Protein AF-A0A3P7IUW1-F1 (afdb_monomer_lite)

Foldseek 3Di:
DDDDDDPDDPPPDPPLVCVLVVVLCVLCVVVVVVVVVLVVVVVVVLVVDPDVPVSVVVVVVSVVVVVVVVVVSVVVSVCCVPPVSDDPQWDWDQDPVRDTDTDNVNLVVLCCLQPPDDLAAEEEEQQVCQVVSCVRNVYHYQHHVVCPDLVSLLLSLCLVQDPVVVVVVSCVVVPHDYYDFADCVVPPDCPGVVVVNVVSLVSNCVNPVPRRDDRVVPVVVVVVVVPD

Structure (mmCIF, N/CA/C/O backbone):
data_AF-A0A3P7IUW1-F1
#
_entry.id   AF-A0A3P7IUW1-F1
#
loop_
_atom_site.group_PDB
_atom_site.id
_atom_site.type_symbol
_atom_site.label_atom_id
_atom_site.label_alt_id
_atom_site.label_comp_id
_atom_site.label_asym_id
_atom_site.label_entity_id
_atom_site.label_seq_id
_atom_site.pdbx_PDB_ins_code
_atom_site.Cartn_x
_atom_site.Cartn_y
_atom_site.Cartn_z
_atom_site.occupancy
_atom_site.B_iso_or_equiv
_atom_site.auth_seq_id
_atom_site.auth_comp_id
_atom_site.auth_asym_id
_atom_site.auth_atom_id
_atom_site.pdbx_PDB_model_num
ATOM 1 N N . MET A 1 1 ? 3.643 -29.825 16.114 1.00 30.86 1 MET A N 1
ATOM 2 C CA . MET A 1 1 ? 3.152 -30.725 15.053 1.00 30.86 1 MET A CA 1
ATOM 3 C C . MET A 1 1 ? 2.567 -29.820 13.982 1.00 30.86 1 MET A C 1
ATOM 5 O O . MET A 1 1 ? 1.387 -29.525 14.019 1.00 30.86 1 MET A O 1
ATOM 9 N N . TYR A 1 2 ? 3.436 -29.224 13.164 1.00 34.34 2 TYR A N 1
ATOM 10 C CA . TYR A 1 2 ? 3.029 -28.316 12.090 1.00 34.34 2 TYR A CA 1
ATOM 11 C C . TYR A 1 2 ? 3.057 -29.135 10.809 1.00 34.34 2 TYR A C 1
ATOM 13 O O . TYR A 1 2 ? 4.134 -29.446 10.294 1.00 34.34 2 TYR A O 1
ATOM 21 N N . ASP A 1 3 ? 1.879 -29.580 10.382 1.00 29.73 3 ASP A N 1
ATOM 22 C CA . ASP A 1 3 ? 1.736 -30.325 9.142 1.00 29.73 3 ASP A CA 1
ATOM 23 C C . ASP A 1 3 ? 2.071 -29.411 7.968 1.00 29.73 3 ASP A C 1
ATOM 25 O O . ASP A 1 3 ? 1.479 -28.352 7.760 1.00 29.73 3 ASP A O 1
ATOM 29 N N . LYS A 1 4 ? 3.086 -29.835 7.215 1.00 38.78 4 LYS A N 1
ATOM 30 C CA . LYS A 1 4 ? 3.517 -29.208 5.973 1.00 38.78 4 LYS A CA 1
ATOM 31 C C . LYS A 1 4 ? 2.377 -29.312 4.966 1.00 38.78 4 LYS A C 1
ATOM 33 O O . LYS A 1 4 ? 2.140 -30.383 4.406 1.00 38.78 4 LYS A O 1
ATOM 38 N N . VAL A 1 5 ? 1.716 -28.190 4.703 1.00 40.59 5 VAL A N 1
ATOM 39 C CA . VAL A 1 5 ? 0.820 -28.038 3.555 1.00 40.59 5 VAL A CA 1
ATOM 40 C C . VAL A 1 5 ? 1.606 -28.401 2.282 1.00 40.59 5 VAL A C 1
ATOM 42 O O . VAL A 1 5 ? 2.738 -27.936 2.096 1.00 40.59 5 VAL A O 1
ATOM 45 N N . PRO A 1 6 ? 1.079 -29.281 1.413 1.00 34.81 6 PRO A N 1
ATOM 46 C CA . PRO A 1 6 ? 1.804 -29.740 0.239 1.00 34.81 6 PRO A CA 1
ATOM 47 C C . PRO A 1 6 ? 1.991 -28.581 -0.744 1.00 34.81 6 PRO A C 1
ATOM 49 O O . PRO A 1 6 ? 1.017 -27.989 -1.206 1.00 34.81 6 PRO A O 1
ATOM 52 N N . LYS A 1 7 ? 3.251 -28.295 -1.106 1.00 40.34 7 LYS A N 1
ATOM 53 C CA . LYS A 1 7 ? 3.630 -27.367 -2.184 1.00 40.34 7 LYS A CA 1
ATOM 54 C C . LYS A 1 7 ? 3.062 -27.864 -3.517 1.00 40.34 7 LYS A C 1
ATOM 56 O O . LYS A 1 7 ? 3.722 -28.596 -4.256 1.00 40.34 7 LYS A O 1
ATOM 61 N N . LYS A 1 8 ? 1.812 -27.510 -3.814 1.00 34.22 8 LYS A N 1
ATOM 62 C CA . LYS A 1 8 ? 1.148 -27.832 -5.074 1.00 34.22 8 LYS A CA 1
ATOM 63 C C . LYS A 1 8 ? 1.313 -26.670 -6.046 1.00 34.22 8 LYS A C 1
ATOM 65 O O . LYS A 1 8 ? 0.787 -25.590 -5.826 1.00 34.22 8 LYS A O 1
ATOM 70 N N . GLY A 1 9 ? 1.988 -26.967 -7.154 1.00 31.98 9 GLY A N 1
ATOM 71 C CA . GLY A 1 9 ? 1.860 -26.232 -8.407 1.00 31.98 9 GLY A CA 1
ATOM 72 C C . GLY A 1 9 ? 2.776 -25.024 -8.531 1.00 31.98 9 GLY A C 1
ATOM 73 O O . GLY A 1 9 ? 2.503 -23.963 -7.988 1.00 31.98 9 GLY A O 1
ATOM 74 N N . LYS A 1 10 ? 3.827 -25.187 -9.339 1.00 35.81 10 LYS A N 1
ATOM 75 C CA . LYS A 1 10 ? 4.560 -24.103 -9.997 1.00 35.81 10 LYS A CA 1
ATOM 76 C C . LYS A 1 10 ? 3.570 -23.094 -10.598 1.00 35.81 10 LYS A C 1
ATOM 78 O O . LYS A 1 10 ? 3.086 -23.291 -11.706 1.00 35.81 10 LYS A O 1
ATOM 83 N N . VAL A 1 11 ? 3.311 -22.009 -9.884 1.00 38.47 11 VAL A N 1
ATOM 84 C CA . VAL A 1 11 ? 2.844 -20.738 -10.452 1.00 38.47 11 VAL A CA 1
ATOM 85 C C . VAL A 1 11 ? 3.967 -19.728 -10.216 1.00 38.47 11 VAL A C 1
ATOM 87 O O . VAL A 1 11 ? 3.774 -18.649 -9.676 1.00 38.47 11 VAL A O 1
ATOM 90 N N . GLU A 1 12 ? 5.196 -20.133 -10.530 1.00 36.88 12 GLU A N 1
ATOM 91 C CA . GLU A 1 12 ? 6.386 -19.306 -10.365 1.00 36.88 12 GLU A CA 1
ATOM 92 C C . GLU A 1 12 ? 6.890 -18.870 -11.743 1.00 36.88 12 GLU A C 1
ATOM 94 O O . GLU A 1 12 ? 6.975 -19.670 -12.673 1.00 36.88 12 GLU A O 1
ATOM 99 N N . LEU A 1 13 ? 7.232 -17.584 -11.854 1.00 40.50 13 LEU A N 1
ATOM 100 C CA . LEU A 1 13 ? 7.984 -16.963 -12.953 1.00 40.50 13 LEU A CA 1
ATOM 101 C C . LEU A 1 13 ? 7.284 -16.722 -14.305 1.00 40.50 13 LEU A C 1
ATOM 103 O O . LEU A 1 13 ? 7.937 -16.252 -15.232 1.00 40.50 13 LEU A O 1
ATOM 107 N N . GLY A 1 14 ? 5.973 -16.926 -14.443 1.00 31.34 14 GLY A N 1
ATOM 108 C CA . GLY A 1 14 ? 5.278 -16.596 -15.698 1.00 31.34 14 GLY A CA 1
ATOM 109 C C . GLY A 1 14 ? 5.232 -15.091 -15.996 1.00 31.34 14 GLY A C 1
ATOM 110 O O . GLY A 1 14 ? 5.612 -14.651 -17.069 1.00 31.34 14 GLY A O 1
ATOM 111 N N . VAL A 1 15 ? 4.809 -14.264 -15.038 1.00 39.56 15 VAL A N 1
ATOM 112 C CA . VAL A 1 15 ? 4.414 -12.874 -15.344 1.00 39.56 15 VAL A CA 1
ATOM 113 C C . VAL A 1 15 ? 5.610 -11.921 -15.479 1.00 39.56 15 VAL A C 1
ATOM 115 O O . VAL A 1 15 ? 5.633 -11.091 -16.384 1.00 39.56 15 VAL A O 1
ATOM 118 N N . SER A 1 16 ? 6.643 -12.062 -14.640 1.00 40.72 16 SER A N 1
ATOM 119 C CA . SER A 1 16 ? 7.803 -11.153 -14.673 1.00 40.72 16 SER A CA 1
ATOM 120 C C . SER A 1 16 ? 8.753 -11.446 -15.840 1.00 40.72 16 SER A C 1
ATOM 122 O O . SER A 1 16 ? 9.307 -10.519 -16.425 1.00 40.72 16 SER A O 1
ATOM 124 N N . VAL A 1 17 ? 8.913 -12.721 -16.221 1.00 42.84 17 VAL A N 1
ATOM 125 C CA . VAL A 1 17 ? 9.709 -13.106 -17.400 1.00 42.84 17 VAL A CA 1
ATOM 126 C C . VAL A 1 17 ? 8.965 -12.738 -18.684 1.00 42.84 17 VAL A C 1
ATOM 128 O O . VAL A 1 17 ? 9.588 -12.251 -19.624 1.00 42.84 17 VAL A O 1
ATOM 131 N N . VAL A 1 18 ? 7.634 -12.878 -18.711 1.00 44.28 18 VAL A N 1
ATOM 132 C CA . VAL A 1 18 ? 6.809 -12.457 -19.855 1.00 44.28 18 VAL A CA 1
ATOM 133 C C . VAL A 1 18 ? 6.813 -10.934 -20.013 1.00 44.28 18 VAL A C 1
ATOM 135 O O . VAL A 1 18 ? 6.978 -10.464 -21.130 1.00 44.28 18 VAL A O 1
ATOM 138 N N . GLY A 1 19 ? 6.737 -10.147 -18.934 1.00 44.31 19 GLY A N 1
ATOM 139 C CA . GLY A 1 19 ? 6.793 -8.679 -19.016 1.00 44.31 19 GLY A CA 1
ATOM 140 C C . GLY A 1 19 ? 8.118 -8.143 -19.574 1.00 44.31 19 GLY A C 1
ATOM 141 O O . GLY A 1 19 ? 8.118 -7.296 -20.466 1.00 44.31 19 GLY A O 1
ATOM 142 N N . VAL A 1 20 ? 9.252 -8.685 -19.114 1.00 46.91 20 VAL A N 1
ATOM 143 C CA . VAL A 1 20 ? 10.581 -8.322 -19.642 1.00 46.91 20 VAL A CA 1
ATOM 144 C C . VAL A 1 20 ? 10.764 -8.833 -21.065 1.00 46.91 20 VAL A C 1
ATOM 146 O O . VAL A 1 20 ? 11.242 -8.093 -21.916 1.00 46.91 20 VAL A O 1
ATOM 149 N N . SER A 1 21 ? 10.337 -10.062 -21.363 1.00 49.94 21 SER A N 1
ATOM 150 C CA . SER A 1 21 ? 10.442 -10.635 -22.707 1.00 49.94 21 SER A CA 1
ATOM 151 C C . SER A 1 21 ? 9.600 -9.865 -23.726 1.00 49.94 21 SER A C 1
ATOM 153 O O . SER A 1 21 ? 10.101 -9.554 -24.800 1.00 49.94 21 SER A O 1
ATOM 155 N N . VAL A 1 22 ? 8.371 -9.470 -23.382 1.00 52.56 22 VAL A N 1
ATOM 156 C CA . VAL A 1 22 ? 7.502 -8.676 -24.262 1.00 52.56 22 VAL A CA 1
ATOM 157 C C . VAL A 1 22 ? 8.083 -7.281 -24.480 1.00 52.56 22 VAL A C 1
ATOM 159 O O . VAL A 1 22 ? 8.139 -6.836 -25.620 1.00 52.56 22 VAL A O 1
ATOM 162 N N . CYS A 1 23 ? 8.590 -6.615 -23.438 1.00 51.38 23 CYS A N 1
ATOM 163 C CA . CYS A 1 23 ? 9.187 -5.284 -23.573 1.00 51.38 23 CYS A CA 1
ATOM 164 C C . CYS A 1 23 ? 10.490 -5.320 -24.393 1.00 51.38 23 CYS A C 1
ATOM 166 O O . CYS A 1 23 ? 10.685 -4.499 -25.283 1.00 51.38 23 CYS A O 1
ATOM 168 N N . VAL A 1 24 ? 11.343 -6.327 -24.177 1.00 54.88 24 VAL A N 1
ATOM 169 C CA . VAL A 1 24 ? 12.576 -6.535 -24.953 1.00 54.88 24 VAL A CA 1
ATOM 170 C C . VAL A 1 24 ? 12.263 -6.882 -26.410 1.00 54.88 24 VAL A C 1
ATOM 172 O O . VAL A 1 24 ? 12.874 -6.313 -27.306 1.00 54.88 24 VAL A O 1
ATOM 175 N N . VAL A 1 25 ? 11.273 -7.736 -26.685 1.00 57.28 25 VAL A N 1
ATOM 176 C CA . VAL A 1 25 ? 10.847 -8.059 -28.059 1.00 57.28 25 VAL A CA 1
ATOM 177 C C . VAL A 1 25 ? 10.220 -6.843 -28.748 1.00 57.28 25 VAL A C 1
ATOM 179 O O . VAL A 1 25 ? 10.490 -6.609 -29.925 1.00 57.28 25 VAL A O 1
ATOM 182 N N . PHE A 1 26 ? 9.437 -6.026 -28.039 1.00 57.94 26 PHE A N 1
ATOM 183 C CA . PHE A 1 26 ? 8.821 -4.819 -28.600 1.00 57.94 26 PHE A CA 1
ATOM 184 C C . PHE A 1 26 ? 9.855 -3.715 -28.863 1.00 57.94 26 PHE A C 1
ATOM 186 O O . PHE A 1 26 ? 9.828 -3.084 -29.917 1.00 57.94 26 PHE A O 1
ATOM 193 N N . VAL A 1 27 ? 10.813 -3.514 -27.955 1.00 57.62 27 VAL A N 1
ATOM 194 C CA . VAL A 1 27 ? 11.905 -2.545 -28.133 1.00 57.62 27 VAL A CA 1
ATOM 195 C C . VAL A 1 27 ? 12.858 -3.000 -29.236 1.00 57.62 27 VAL A C 1
ATOM 197 O O . VAL A 1 27 ? 13.189 -2.200 -30.104 1.00 57.62 27 VAL A O 1
ATOM 200 N N . LEU A 1 28 ? 13.249 -4.278 -29.276 1.00 58.22 28 LEU A N 1
ATOM 201 C CA . LEU A 1 28 ? 14.140 -4.800 -30.317 1.00 58.22 28 LEU A CA 1
ATOM 202 C C . LEU A 1 28 ? 13.476 -4.835 -31.699 1.00 58.22 28 LEU A C 1
ATOM 204 O O . LEU A 1 28 ? 14.145 -4.542 -32.685 1.00 58.22 28 LEU A O 1
ATOM 208 N N . SER A 1 29 ? 12.177 -5.136 -31.795 1.00 59.00 29 SER A N 1
ATOM 209 C CA . SER A 1 29 ? 11.460 -5.128 -33.082 1.00 59.00 29 SER A CA 1
ATOM 210 C C . SER A 1 29 ? 11.264 -3.714 -33.633 1.00 59.00 29 SER A C 1
ATOM 212 O O . SER A 1 29 ? 11.569 -3.481 -34.801 1.00 59.00 29 SER A O 1
ATOM 214 N N . ASN A 1 30 ? 10.845 -2.750 -32.804 1.00 58.22 30 ASN A N 1
ATOM 215 C CA . ASN A 1 30 ? 10.674 -1.357 -33.238 1.00 58.22 30 ASN A CA 1
ATOM 216 C C . ASN A 1 30 ? 12.013 -0.664 -33.509 1.00 58.22 30 ASN A C 1
ATOM 218 O O . ASN A 1 30 ? 12.129 0.116 -34.452 1.00 58.22 30 ASN A O 1
ATOM 222 N N . LEU A 1 31 ? 13.050 -0.982 -32.734 1.00 62.53 31 LEU A N 1
ATOM 223 C CA . LEU A 1 31 ? 14.388 -0.469 -32.983 1.00 62.53 31 LEU A CA 1
ATOM 224 C C . LEU A 1 31 ? 15.013 -1.087 -34.231 1.00 62.53 31 LEU A C 1
ATOM 226 O O . LEU A 1 31 ? 15.616 -0.361 -35.011 1.00 62.53 31 LEU A O 1
ATOM 230 N N . SER A 1 32 ? 14.858 -2.395 -34.452 1.00 61.84 32 SER A N 1
ATOM 231 C CA . SER A 1 32 ? 15.329 -3.021 -35.687 1.00 61.84 32 SER A CA 1
ATOM 232 C C . SER A 1 32 ? 14.649 -2.389 -36.895 1.00 61.84 32 SER A C 1
ATOM 234 O O . SER A 1 32 ? 15.323 -2.187 -37.895 1.00 61.84 32 SER A O 1
ATOM 236 N N . LEU A 1 33 ? 13.364 -2.024 -36.797 1.00 62.97 33 LEU A N 1
ATOM 237 C CA . LEU A 1 33 ? 12.638 -1.314 -37.850 1.00 62.97 33 LEU A CA 1
ATOM 238 C C . LEU A 1 33 ? 13.153 0.120 -38.047 1.00 62.97 33 LEU A C 1
ATOM 240 O O . LEU A 1 33 ? 13.393 0.514 -39.180 1.00 62.97 33 LEU A O 1
ATOM 244 N N . CYS A 1 34 ? 13.372 0.882 -36.969 1.00 62.56 34 CYS A N 1
ATOM 245 C CA . CYS A 1 34 ? 13.915 2.245 -37.032 1.00 62.56 34 CYS A CA 1
ATOM 246 C C . CYS A 1 34 ? 15.356 2.285 -37.549 1.00 62.56 34 CYS A C 1
ATOM 248 O O . CYS A 1 34 ? 15.697 3.167 -38.327 1.00 62.56 34 CYS A O 1
ATOM 250 N N . VAL A 1 35 ? 16.199 1.330 -37.149 1.00 64.75 35 VAL A N 1
ATOM 251 C CA . VAL A 1 35 ? 17.568 1.199 -37.658 1.00 64.75 35 VAL A CA 1
ATOM 252 C C . VAL A 1 35 ? 17.535 0.770 -39.123 1.00 64.75 35 VAL A C 1
ATOM 254 O O . VAL A 1 35 ? 18.273 1.347 -39.912 1.00 64.75 35 VAL A O 1
ATOM 257 N N . LEU A 1 36 ? 16.654 -0.159 -39.526 1.00 64.88 36 LEU A N 1
ATOM 258 C CA . LEU A 1 36 ? 16.487 -0.511 -40.943 1.00 64.88 36 LEU A CA 1
ATOM 259 C C . LEU A 1 36 ? 16.006 0.687 -41.766 1.00 64.88 36 LEU A C 1
ATOM 261 O O . LEU A 1 36 ? 16.548 0.933 -42.833 1.00 64.88 36 LEU A O 1
ATOM 265 N N . LEU A 1 37 ? 15.012 1.432 -41.274 1.00 66.88 37 LEU A N 1
ATOM 266 C CA . LEU A 1 37 ? 14.467 2.619 -41.935 1.00 66.88 37 LEU A CA 1
ATOM 267 C C . LEU A 1 37 ? 15.528 3.713 -42.052 1.00 66.88 37 LEU A C 1
ATOM 269 O O . LEU A 1 37 ? 15.725 4.242 -43.136 1.00 66.88 37 LEU A O 1
ATOM 273 N N . PHE A 1 38 ? 16.282 3.985 -40.986 1.00 66.38 38 PHE A N 1
ATOM 274 C CA . PHE A 1 38 ? 17.368 4.963 -41.014 1.00 66.38 38 PHE A CA 1
ATOM 275 C C . PHE A 1 38 ? 18.518 4.530 -41.938 1.00 66.38 38 PHE A C 1
ATOM 277 O O . PHE A 1 38 ? 19.072 5.357 -42.658 1.00 66.38 38 PHE A O 1
ATOM 284 N N . VAL A 1 39 ? 18.867 3.238 -41.971 1.00 66.19 39 VAL A N 1
ATOM 285 C CA . VAL A 1 39 ? 19.872 2.678 -42.898 1.00 66.19 39 VAL A CA 1
ATOM 286 C C . VAL A 1 39 ? 19.383 2.737 -44.349 1.00 66.19 39 VAL A C 1
ATOM 288 O O . VAL A 1 39 ? 20.149 3.108 -45.233 1.00 66.19 39 VAL A O 1
ATOM 291 N N . LEU A 1 40 ? 18.107 2.439 -44.606 1.00 63.75 40 LEU A N 1
ATOM 292 C CA . LEU A 1 40 ? 17.506 2.559 -45.936 1.00 63.75 40 LEU A CA 1
ATOM 293 C C . LEU A 1 40 ? 17.469 4.023 -46.394 1.00 63.75 40 LEU A C 1
ATOM 295 O O . LEU A 1 40 ? 17.855 4.320 -47.521 1.00 63.75 40 LEU A O 1
ATOM 299 N N . GLU A 1 41 ? 17.103 4.950 -45.514 1.00 66.56 41 GLU A N 1
ATOM 300 C CA . GLU A 1 41 ? 17.010 6.377 -45.826 1.00 66.56 41 GLU A CA 1
ATOM 301 C C . GLU A 1 41 ? 18.392 7.027 -46.002 1.00 66.56 41 GLU A C 1
ATOM 303 O O . GLU A 1 41 ? 18.584 7.846 -46.899 1.00 66.56 41 GLU A O 1
ATOM 308 N N . THR A 1 42 ? 19.403 6.588 -45.242 1.00 61.78 42 THR A N 1
ATOM 309 C CA . THR A 1 42 ? 20.806 6.990 -45.459 1.00 61.78 42 THR A CA 1
ATOM 310 C C . THR A 1 42 ? 21.409 6.373 -46.723 1.00 61.78 42 THR A C 1
ATOM 312 O O . THR A 1 42 ? 22.171 7.053 -47.410 1.00 61.78 42 THR A O 1
ATOM 315 N N . SER A 1 43 ? 21.038 5.139 -47.090 1.00 58.91 43 SER A N 1
ATOM 316 C CA . SER A 1 43 ? 21.448 4.528 -48.365 1.00 58.91 43 SER A CA 1
ATOM 317 C C . SER A 1 43 ? 20.830 5.232 -49.579 1.00 58.91 43 SER A C 1
ATOM 319 O O . SER A 1 43 ? 21.538 5.509 -50.543 1.00 58.91 43 SER A O 1
ATOM 321 N N . ALA A 1 44 ? 19.558 5.641 -49.495 1.00 56.84 44 ALA A N 1
ATOM 322 C CA . ALA A 1 44 ? 18.892 6.432 -50.529 1.00 56.84 44 ALA A CA 1
ATOM 323 C C . ALA A 1 44 ? 19.453 7.865 -50.621 1.00 56.84 44 ALA A C 1
ATOM 325 O O . ALA A 1 44 ? 19.613 8.405 -51.714 1.00 56.84 44 ALA A O 1
ATOM 326 N N . ALA A 1 45 ? 19.811 8.480 -49.487 1.00 55.75 45 ALA A N 1
ATOM 327 C CA . ALA A 1 45 ? 20.434 9.805 -49.456 1.00 55.75 45 ALA A CA 1
ATOM 328 C C . ALA A 1 45 ? 21.882 9.809 -49.989 1.00 55.75 45 ALA A C 1
ATOM 330 O O . ALA A 1 45 ? 22.350 10.839 -50.475 1.00 55.75 45 ALA A O 1
ATOM 331 N N . SER A 1 46 ? 22.585 8.671 -49.915 1.00 52.72 46 SER A N 1
ATOM 332 C CA . SER A 1 46 ? 23.943 8.499 -50.447 1.00 52.72 46 SER A CA 1
ATOM 333 C C . SER A 1 46 ? 23.993 8.513 -51.977 1.00 52.72 46 SER A C 1
ATOM 335 O O . SER A 1 46 ? 24.995 8.956 -52.530 1.00 52.72 46 SER A O 1
ATOM 337 N N . GLU A 1 47 ? 22.951 8.037 -52.665 1.00 53.44 47 GLU A N 1
ATOM 338 C CA . GLU A 1 47 ? 22.908 8.029 -54.138 1.00 53.44 47 GLU A CA 1
ATOM 339 C C . GLU A 1 47 ? 22.574 9.409 -54.735 1.00 53.44 47 GLU A C 1
ATOM 341 O O . GLU A 1 47 ? 22.812 9.644 -55.916 1.00 53.44 47 GLU A O 1
ATOM 346 N N . ALA A 1 48 ? 22.065 10.347 -53.927 1.00 53.78 48 ALA A N 1
ATOM 347 C CA . ALA A 1 48 ? 21.561 11.640 -54.398 1.00 53.78 48 ALA A CA 1
ATOM 348 C C . ALA A 1 48 ? 22.567 12.813 -54.319 1.00 53.78 48 ALA A C 1
ATOM 350 O O . ALA A 1 48 ? 22.225 13.919 -54.738 1.00 53.78 48 ALA A O 1
ATOM 351 N N . ALA A 1 49 ? 23.778 12.626 -53.775 1.00 51.25 49 ALA A N 1
ATOM 352 C CA . ALA A 1 49 ? 24.715 13.725 -53.506 1.00 51.25 49 ALA A CA 1
ATOM 353 C C . ALA A 1 49 ? 26.118 13.495 -54.104 1.00 51.25 49 ALA A C 1
ATOM 355 O O . ALA A 1 49 ? 27.016 12.978 -53.439 1.00 51.25 49 ALA A O 1
ATOM 356 N N . GLU A 1 50 ? 26.328 13.956 -55.341 1.00 52.94 50 GLU A N 1
ATOM 357 C CA . GLU A 1 50 ? 27.667 14.205 -55.886 1.00 52.94 50 GLU A CA 1
ATOM 358 C C . GLU A 1 50 ? 28.238 15.499 -55.279 1.00 52.94 50 GLU A C 1
ATOM 360 O O . GLU A 1 50 ? 27.880 16.582 -55.718 1.00 52.94 50 GLU A O 1
ATOM 365 N N . ASP A 1 51 ? 29.085 15.397 -54.244 1.00 52.00 51 ASP A N 1
ATOM 366 C CA . ASP A 1 51 ? 30.075 16.428 -53.873 1.00 52.00 51 ASP A CA 1
ATOM 367 C C . ASP A 1 51 ? 31.105 15.854 -52.874 1.00 52.00 51 ASP A C 1
ATOM 369 O O . ASP A 1 51 ? 30.851 15.672 -51.677 1.00 52.00 51 ASP A O 1
ATOM 373 N N . GLY A 1 52 ? 32.308 15.558 -53.378 1.00 55.03 52 GLY A N 1
ATOM 374 C CA . GLY A 1 52 ? 33.334 14.694 -52.767 1.00 55.03 52 GLY A CA 1
ATOM 375 C C . GLY A 1 52 ? 34.004 15.152 -51.459 1.00 55.03 52 GLY A C 1
ATOM 376 O O . GLY A 1 52 ? 34.960 14.514 -51.025 1.00 55.03 52 GLY A O 1
ATOM 377 N N . VAL A 1 53 ? 33.531 16.216 -50.800 1.00 55.31 53 VAL A N 1
ATOM 378 C CA . VAL A 1 53 ? 34.064 16.678 -49.494 1.00 55.31 53 VAL A CA 1
ATOM 379 C C . VAL A 1 53 ? 32.985 16.722 -48.395 1.00 55.31 53 VAL A C 1
ATOM 381 O O . VAL A 1 53 ? 33.306 16.588 -47.215 1.00 55.31 53 VAL A O 1
ATOM 384 N N . GLY A 1 54 ? 31.696 16.814 -48.752 1.00 57.09 54 GLY A N 1
ATOM 385 C CA . GLY A 1 54 ? 30.570 16.829 -47.801 1.00 57.09 54 GLY A CA 1
ATOM 386 C C . GLY A 1 54 ? 30.002 15.447 -47.449 1.00 57.09 54 GLY A C 1
ATOM 387 O O . GLY A 1 54 ? 29.334 15.292 -46.426 1.00 57.09 54 GLY A O 1
ATOM 388 N N . VAL A 1 55 ? 30.282 14.430 -48.267 1.00 60.53 55 VAL A N 1
ATOM 389 C CA . VAL A 1 55 ? 29.802 13.052 -48.058 1.00 60.53 55 VAL A CA 1
ATOM 390 C C . VAL A 1 55 ? 30.468 12.404 -46.836 1.00 60.53 55 VAL A C 1
ATOM 392 O O . VAL A 1 55 ? 29.798 11.747 -46.041 1.00 60.53 55 VAL A O 1
ATOM 395 N N . ASN A 1 56 ? 31.756 12.679 -46.597 1.00 68.19 56 ASN A N 1
ATOM 396 C CA . ASN A 1 56 ? 32.499 12.108 -45.467 1.00 68.19 56 ASN A CA 1
ATOM 397 C C . ASN A 1 56 ? 32.026 12.647 -44.108 1.00 68.19 56 ASN A C 1
ATOM 399 O O . ASN A 1 56 ? 31.918 11.885 -43.149 1.00 68.19 56 ASN A O 1
ATOM 403 N N . SER A 1 57 ? 31.706 13.942 -44.012 1.00 68.75 57 SER A N 1
ATOM 404 C CA . SER A 1 57 ? 31.227 14.556 -42.765 1.00 68.75 57 SER A CA 1
ATOM 405 C C . SER A 1 57 ? 29.777 14.177 -42.454 1.00 68.75 57 SER A C 1
ATOM 407 O O . SER A 1 57 ? 29.468 13.859 -41.307 1.00 68.75 57 SER A O 1
ATOM 409 N N . ARG A 1 58 ? 28.898 14.118 -43.466 1.00 70.94 58 ARG A N 1
ATOM 410 C CA . ARG A 1 58 ? 27.509 13.642 -43.314 1.00 70.94 58 ARG A CA 1
ATOM 411 C C . ARG A 1 58 ? 27.440 12.157 -42.948 1.00 70.94 58 ARG A C 1
ATOM 413 O O . ARG A 1 58 ? 26.671 11.782 -42.061 1.00 70.94 58 ARG A O 1
ATOM 420 N N . SER A 1 59 ? 28.282 11.327 -43.566 1.00 71.00 59 SER A N 1
ATOM 421 C CA . SER A 1 59 ? 28.408 9.908 -43.219 1.00 71.00 59 SER A CA 1
ATOM 422 C C . SER A 1 59 ? 28.935 9.724 -41.791 1.00 71.00 59 SER A C 1
ATOM 424 O O . SER A 1 59 ? 28.388 8.934 -41.028 1.00 71.00 59 SER A O 1
ATOM 426 N N . LEU A 1 60 ? 29.933 10.510 -41.369 1.00 78.50 60 LEU A N 1
ATOM 427 C CA . LEU A 1 60 ? 30.488 10.432 -40.015 1.00 78.50 60 LEU A CA 1
ATOM 428 C C . LEU A 1 60 ? 29.471 10.831 -38.936 1.00 78.50 60 LEU A C 1
ATOM 430 O O . LEU A 1 60 ? 29.347 10.130 -37.934 1.00 78.50 60 LEU A O 1
ATOM 434 N N . VAL A 1 61 ? 28.697 11.901 -39.151 1.00 79.56 61 VAL A N 1
ATOM 435 C CA . VAL A 1 61 ? 27.614 12.296 -38.229 1.00 79.56 61 VAL A CA 1
ATOM 436 C C . VAL A 1 61 ? 26.545 11.205 -38.141 1.00 79.56 61 VAL A C 1
ATOM 438 O O . VAL A 1 61 ? 26.092 10.883 -37.044 1.00 79.56 61 VAL A O 1
ATOM 441 N N . SER A 1 62 ? 26.194 10.585 -39.271 1.00 75.19 62 SER A N 1
ATOM 442 C CA . SER A 1 62 ? 25.213 9.493 -39.312 1.00 75.19 62 SER A CA 1
ATOM 443 C C . SER A 1 62 ? 25.707 8.253 -38.558 1.00 75.19 62 SER A C 1
ATOM 445 O O . SER A 1 62 ? 24.965 7.684 -37.763 1.00 75.19 62 SER A O 1
ATOM 447 N N . VAL A 1 63 ? 26.977 7.869 -38.721 1.00 79.00 63 VAL A N 1
ATOM 448 C CA . VAL A 1 63 ? 27.584 6.736 -37.998 1.00 79.00 63 VAL A CA 1
ATOM 449 C C . VAL A 1 63 ? 27.650 7.000 -36.494 1.00 79.00 63 VAL A C 1
ATOM 451 O O . VAL A 1 63 ? 27.299 6.128 -35.701 1.00 79.00 63 VAL A O 1
ATOM 454 N N . VAL A 1 64 ? 28.054 8.205 -36.082 1.00 80.38 64 VAL A N 1
ATOM 455 C CA . VAL A 1 64 ? 28.105 8.583 -34.663 1.00 80.38 64 VAL A CA 1
ATOM 456 C C . VAL A 1 64 ? 26.702 8.571 -34.049 1.00 80.38 64 VAL A C 1
ATOM 458 O O . VAL A 1 64 ? 26.524 8.030 -32.959 1.00 80.38 64 VAL A O 1
ATOM 461 N N . LEU A 1 65 ? 25.692 9.083 -34.760 1.00 76.69 65 LEU A N 1
ATOM 462 C CA . LEU A 1 65 ? 24.299 9.046 -34.312 1.00 76.69 65 LEU A CA 1
ATOM 463 C C . LEU A 1 65 ? 23.789 7.605 -34.146 1.00 76.69 65 LEU A C 1
ATOM 465 O O . LEU A 1 65 ? 23.189 7.284 -33.121 1.00 76.69 65 LEU A O 1
ATOM 469 N N . VAL A 1 66 ? 24.076 6.719 -35.105 1.00 76.25 66 VAL A N 1
ATOM 470 C CA . VAL A 1 66 ? 23.704 5.296 -35.026 1.00 76.25 66 VAL A CA 1
ATOM 471 C C . VAL A 1 66 ? 24.397 4.604 -33.849 1.00 76.25 66 VAL A C 1
ATOM 473 O O . VAL A 1 66 ? 23.751 3.856 -33.118 1.00 76.25 66 VAL A O 1
ATOM 476 N N . LEU A 1 67 ? 25.680 4.884 -33.598 1.00 77.19 67 LEU A N 1
ATOM 477 C CA . LEU A 1 67 ? 26.396 4.338 -32.439 1.00 77.19 67 LEU A CA 1
ATOM 478 C C . LEU A 1 67 ? 25.786 4.800 -31.109 1.00 77.19 67 LEU A C 1
ATOM 480 O O . LEU A 1 67 ? 25.612 3.979 -30.208 1.00 77.19 67 LEU A O 1
ATOM 484 N N . PHE A 1 68 ? 25.408 6.077 -30.989 1.00 74.81 68 PHE A N 1
ATOM 485 C CA . PHE A 1 68 ? 24.704 6.580 -29.806 1.00 74.81 68 PHE A CA 1
ATOM 486 C C . PHE A 1 68 ? 23.335 5.916 -29.618 1.00 74.81 68 PHE A C 1
ATOM 488 O O . PHE A 1 68 ? 22.986 5.564 -28.491 1.00 74.81 68 PHE A O 1
ATOM 495 N N . LEU A 1 69 ? 22.585 5.682 -30.700 1.00 71.12 69 LEU A N 1
ATOM 496 C CA . LEU A 1 69 ? 21.299 4.977 -30.649 1.00 71.12 69 LEU A CA 1
ATOM 497 C C . LEU A 1 69 ? 21.458 3.517 -30.195 1.00 71.12 69 LEU A C 1
ATOM 499 O O . LEU A 1 69 ? 20.682 3.046 -29.365 1.00 71.12 69 LEU A O 1
ATOM 503 N N . LEU A 1 70 ? 22.493 2.813 -30.663 1.00 71.06 70 LEU A N 1
ATOM 504 C CA . LEU A 1 70 ? 22.797 1.450 -30.212 1.00 71.06 70 LEU A CA 1
ATOM 505 C C . LEU A 1 70 ? 23.193 1.415 -28.728 1.00 71.06 70 LEU A C 1
ATOM 507 O O . LEU A 1 70 ? 22.704 0.571 -27.975 1.00 71.06 70 LEU A O 1
ATOM 511 N N . MET A 1 71 ? 24.023 2.362 -28.280 1.00 67.81 71 MET A N 1
ATOM 512 C CA . MET A 1 71 ? 24.393 2.508 -26.867 1.00 67.81 71 MET A CA 1
ATOM 513 C C . MET A 1 71 ? 23.171 2.792 -25.986 1.00 67.81 71 MET A C 1
ATOM 515 O O . MET A 1 71 ? 23.021 2.177 -24.929 1.00 67.81 71 MET A O 1
ATOM 519 N N . PHE A 1 72 ? 22.270 3.671 -26.433 1.00 75.50 72 PHE A N 1
ATOM 520 C CA . PHE A 1 72 ? 21.027 3.980 -25.728 1.00 75.50 72 PHE A CA 1
ATOM 521 C C . PHE A 1 72 ? 20.154 2.737 -25.537 1.00 75.50 72 PHE A C 1
ATOM 523 O O . PHE A 1 72 ? 19.607 2.528 -24.460 1.00 75.50 72 PHE A O 1
ATOM 530 N N . VAL A 1 73 ? 20.070 1.871 -26.542 1.00 72.06 73 VAL A N 1
ATOM 531 C CA . VAL A 1 73 ? 19.248 0.655 -26.486 1.00 72.06 73 VAL A CA 1
ATOM 532 C C . VAL A 1 73 ? 19.831 -0.374 -25.538 1.00 72.06 73 VAL A C 1
ATOM 534 O O . VAL A 1 73 ? 19.092 -0.962 -24.746 1.00 72.06 73 VAL A O 1
ATOM 537 N N . VAL A 1 74 ? 21.145 -0.595 -25.599 1.00 73.50 74 VAL A N 1
ATOM 538 C CA . VAL A 1 74 ? 21.827 -1.498 -24.665 1.00 73.50 74 VAL A CA 1
ATOM 539 C C . VAL A 1 74 ? 21.640 -0.991 -23.236 1.00 73.50 74 VAL A C 1
ATOM 541 O O . VAL A 1 74 ? 21.291 -1.770 -22.350 1.00 73.50 74 VAL A O 1
ATOM 544 N N . HIS A 1 75 ? 21.782 0.319 -23.024 1.00 71.19 75 HIS A N 1
ATOM 545 C CA . HIS A 1 75 ? 21.544 0.948 -21.730 1.00 71.19 75 HIS A CA 1
ATOM 546 C C . HIS A 1 75 ? 20.089 0.791 -21.266 1.00 71.19 75 HIS A C 1
ATOM 548 O O . HIS A 1 75 ? 19.859 0.318 -20.156 1.00 71.19 75 HIS A O 1
ATOM 554 N N . ALA A 1 76 ? 19.107 1.112 -22.112 1.00 70.75 76 ALA A N 1
ATOM 555 C CA . ALA A 1 76 ? 17.690 0.985 -21.787 1.00 70.75 76 ALA A CA 1
ATOM 556 C C . ALA A 1 76 ? 17.323 -0.466 -21.449 1.00 70.75 76 ALA A C 1
ATOM 558 O O . ALA A 1 76 ? 16.706 -0.718 -20.421 1.00 70.75 76 ALA A O 1
ATOM 559 N N . THR A 1 77 ? 17.789 -1.433 -22.244 1.00 74.44 77 THR A N 1
ATOM 560 C CA . THR A 1 77 ? 17.554 -2.866 -22.006 1.00 74.44 77 THR A CA 1
ATOM 561 C C . THR A 1 77 ? 18.171 -3.324 -20.684 1.00 74.44 77 THR A C 1
ATOM 563 O O . THR A 1 77 ? 17.525 -4.026 -19.904 1.00 74.44 77 THR A O 1
ATOM 566 N N . TYR A 1 78 ? 19.400 -2.891 -20.394 1.00 74.81 78 TYR A N 1
ATOM 567 C CA . TYR A 1 78 ? 20.079 -3.197 -19.138 1.00 74.81 78 TYR A CA 1
ATOM 568 C C . TYR A 1 78 ? 19.349 -2.600 -17.928 1.00 74.81 78 TYR A C 1
ATOM 570 O O . TYR A 1 78 ? 19.160 -3.284 -16.921 1.00 74.81 78 TYR A O 1
ATOM 578 N N . VAL A 1 79 ? 18.907 -1.343 -18.019 1.00 70.00 79 VAL A N 1
ATOM 579 C CA . VAL A 1 79 ? 18.170 -0.667 -16.944 1.00 70.00 79 VAL A CA 1
ATOM 580 C C . VAL A 1 79 ? 16.803 -1.321 -16.737 1.00 70.00 79 VAL A C 1
ATOM 582 O O . VAL A 1 79 ? 16.437 -1.617 -15.602 1.00 70.00 79 VAL A O 1
ATOM 585 N N . THR A 1 80 ? 16.069 -1.634 -17.807 1.00 73.31 80 THR A N 1
ATOM 586 C CA . THR A 1 80 ? 14.786 -2.348 -17.720 1.00 73.31 80 THR A CA 1
ATOM 587 C C . THR A 1 80 ? 14.932 -3.719 -17.070 1.00 73.31 80 THR A C 1
ATOM 589 O O . THR A 1 80 ? 14.138 -4.048 -16.190 1.00 73.31 80 THR A O 1
ATOM 592 N N . SER A 1 81 ? 15.963 -4.483 -17.436 1.00 69.69 81 SER A N 1
ATOM 593 C CA . SER A 1 81 ? 16.180 -5.838 -16.915 1.00 69.69 81 SER A CA 1
ATOM 594 C C . SER A 1 81 ? 16.729 -5.899 -15.486 1.00 69.69 81 SER A C 1
ATOM 596 O O . SER A 1 81 ? 16.641 -6.956 -14.865 1.00 69.69 81 SER A O 1
ATOM 598 N N . ASN A 1 82 ? 17.356 -4.838 -14.976 1.00 70.00 82 ASN A N 1
ATOM 59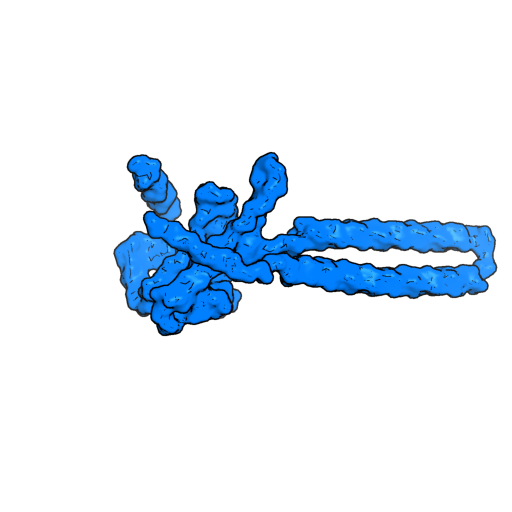9 C CA . ASN A 1 82 ? 17.953 -4.863 -13.635 1.00 70.00 82 ASN A CA 1
ATOM 600 C C . ASN A 1 82 ? 17.180 -4.015 -12.624 1.00 70.00 82 ASN A C 1
ATOM 602 O O . ASN A 1 82 ? 17.082 -4.404 -11.464 1.00 70.00 82 ASN A O 1
ATOM 606 N N . ALA A 1 83 ? 16.629 -2.874 -13.046 1.00 70.56 83 ALA A N 1
ATOM 607 C CA . ALA A 1 83 ? 15.972 -1.929 -12.145 1.00 70.56 83 ALA A CA 1
ATOM 608 C C . ALA A 1 83 ? 14.444 -2.063 -12.149 1.00 70.56 83 ALA A C 1
ATOM 610 O O . ALA A 1 83 ? 13.829 -2.023 -11.089 1.00 70.56 83 ALA A O 1
ATOM 611 N N . TYR A 1 84 ? 13.822 -2.232 -13.321 1.00 69.12 84 TYR A N 1
ATOM 612 C CA . TYR A 1 84 ? 12.357 -2.212 -13.430 1.00 69.12 84 TYR A CA 1
ATOM 613 C C . TYR A 1 84 ? 11.707 -3.593 -13.294 1.00 69.12 84 TYR A C 1
ATOM 615 O O . TYR A 1 84 ? 10.549 -3.695 -12.897 1.00 69.12 84 TYR A O 1
ATOM 623 N N . SER A 1 85 ? 12.432 -4.672 -13.588 1.00 67.88 85 SER A N 1
ATOM 624 C CA . SER A 1 85 ? 11.906 -6.037 -13.520 1.00 67.88 85 SER A CA 1
ATOM 625 C C . SER A 1 85 ? 12.073 -6.690 -12.148 1.00 67.88 85 SER A C 1
ATOM 627 O O . SER A 1 85 ? 12.665 -7.765 -12.031 1.00 67.88 85 SER A O 1
ATOM 629 N N . HIS A 1 86 ? 11.548 -6.042 -11.111 1.00 56.44 86 HIS A N 1
ATOM 630 C CA . HIS A 1 86 ? 11.475 -6.590 -9.758 1.00 56.44 86 HIS A CA 1
ATOM 631 C C . HIS A 1 86 ? 10.004 -6.708 -9.327 1.00 56.44 86 HIS A C 1
ATOM 633 O O . HIS A 1 86 ? 9.315 -5.689 -9.263 1.00 56.44 86 HIS A O 1
ATOM 639 N N . PRO A 1 87 ? 9.481 -7.921 -9.055 1.00 60.62 87 PRO A N 1
ATOM 640 C CA . PRO A 1 87 ? 8.110 -8.066 -8.579 1.00 60.62 87 PRO A CA 1
ATOM 641 C C . PRO A 1 87 ? 7.983 -7.506 -7.154 1.00 60.62 87 PRO A C 1
ATOM 643 O O . PRO A 1 87 ? 8.778 -7.840 -6.285 1.00 60.62 87 PRO A O 1
ATOM 646 N N . SER A 1 88 ? 6.962 -6.683 -6.902 1.00 60.97 88 SER A N 1
ATOM 647 C CA . SER A 1 88 ? 6.701 -6.087 -5.579 1.00 60.97 88 SER A CA 1
ATOM 648 C C . SER A 1 88 ? 5.856 -6.964 -4.647 1.00 60.97 88 SER A C 1
ATOM 650 O O . SER A 1 88 ? 5.798 -6.697 -3.454 1.00 60.97 88 SER A O 1
ATOM 652 N N . VAL A 1 89 ? 5.208 -8.007 -5.178 1.00 57.72 89 VAL A N 1
ATOM 653 C CA . VAL A 1 89 ? 4.362 -8.951 -4.413 1.00 57.72 89 VAL A CA 1
ATOM 654 C C . VAL A 1 89 ? 5.184 -10.061 -3.759 1.00 57.72 89 VAL A C 1
ATOM 656 O O . VAL A 1 89 ? 4.788 -10.615 -2.741 1.00 57.72 89 VAL A O 1
ATOM 659 N N . VAL A 1 90 ? 6.326 -10.397 -4.355 1.00 58.59 90 VAL A N 1
ATOM 660 C CA . VAL A 1 90 ? 7.197 -11.476 -3.898 1.00 58.59 90 VAL A CA 1
ATOM 661 C C . VAL A 1 90 ? 8.560 -10.873 -3.630 1.00 58.59 90 VAL A C 1
ATOM 663 O O . VAL A 1 90 ? 9.264 -10.486 -4.565 1.00 58.59 90 VAL A O 1
ATOM 666 N N . LEU A 1 91 ? 8.921 -10.783 -2.354 1.00 59.62 91 LEU A N 1
ATOM 667 C CA . LEU A 1 91 ? 10.210 -10.239 -1.962 1.00 59.62 91 LEU A CA 1
ATOM 668 C C . LEU A 1 91 ? 11.291 -11.277 -2.253 1.00 59.62 91 LEU A C 1
ATOM 670 O O . LEU A 1 91 ? 11.221 -12.427 -1.816 1.00 59.62 91 LEU A O 1
ATOM 674 N N . GLN A 1 92 ? 12.290 -10.865 -3.026 1.00 57.47 92 GLN A N 1
ATOM 675 C CA . GLN A 1 92 ? 13.468 -11.673 -3.300 1.00 57.47 92 GLN A CA 1
ATOM 676 C C . GLN A 1 92 ? 14.609 -11.125 -2.456 1.00 57.47 92 GLN A C 1
ATOM 678 O O . GLN A 1 92 ? 15.059 -10.002 -2.672 1.00 57.47 92 GLN A O 1
ATOM 683 N N . SER A 1 93 ? 15.075 -11.918 -1.495 1.00 56.00 93 SER A N 1
ATOM 684 C CA . SER A 1 93 ? 16.308 -11.629 -0.769 1.00 56.00 93 SER A CA 1
ATOM 685 C C . SER A 1 93 ? 17.390 -12.591 -1.243 1.00 56.00 93 SER A C 1
ATOM 687 O O . SER A 1 93 ? 17.187 -13.806 -1.290 1.00 56.00 93 SER A O 1
ATOM 689 N N . SER A 1 94 ? 18.538 -12.058 -1.652 1.00 57.31 94 SER A N 1
ATOM 690 C CA . SER A 1 94 ? 19.706 -12.873 -1.976 1.00 57.31 94 SER A CA 1
ATOM 691 C C . SER A 1 94 ? 20.482 -13.150 -0.699 1.00 57.31 94 SER A C 1
ATOM 693 O O . SER A 1 94 ? 20.960 -12.219 -0.048 1.00 57.31 94 SER A O 1
ATOM 695 N N . ASN A 1 95 ? 20.641 -14.422 -0.350 1.00 59.19 95 ASN A N 1
ATOM 696 C CA . ASN A 1 95 ? 21.497 -14.794 0.765 1.00 59.19 95 ASN A CA 1
ATOM 697 C C . ASN A 1 95 ? 22.976 -14.528 0.411 1.00 59.19 95 ASN A C 1
ATOM 699 O O . ASN A 1 95 ? 23.332 -14.456 -0.767 1.00 59.19 95 ASN A O 1
ATOM 703 N N . SER A 1 96 ? 23.869 -14.455 1.405 1.00 60.19 96 SER A N 1
ATOM 704 C CA . SER A 1 96 ? 25.312 -14.202 1.189 1.00 60.19 96 SER A CA 1
ATOM 705 C C . SER A 1 96 ? 26.006 -15.232 0.274 1.00 60.19 96 SER A C 1
ATOM 707 O O . SER A 1 96 ? 27.145 -15.014 -0.128 1.00 60.19 96 SER A O 1
ATOM 709 N N . HIS A 1 97 ? 25.352 -16.358 -0.028 1.00 63.19 97 HIS A N 1
ATOM 710 C CA . HIS A 1 97 ? 25.829 -17.424 -0.917 1.00 63.19 97 HIS A CA 1
ATOM 711 C C . HIS A 1 97 ? 25.228 -17.374 -2.338 1.00 63.19 97 HIS A C 1
ATOM 713 O O . HIS A 1 97 ? 25.509 -18.251 -3.146 1.00 63.19 97 HIS A O 1
ATOM 719 N N . GLY A 1 98 ? 24.417 -16.361 -2.668 1.00 63.59 98 GLY A N 1
ATOM 720 C CA . GLY A 1 98 ? 23.807 -16.206 -3.997 1.00 63.59 98 GLY A CA 1
ATOM 721 C C . GLY A 1 98 ? 22.492 -16.967 -4.202 1.00 63.59 98 GLY A C 1
ATOM 722 O O . GLY A 1 98 ? 21.862 -16.817 -5.250 1.00 63.59 98 GLY A O 1
ATOM 723 N N . ASP A 1 99 ? 22.035 -17.723 -3.202 1.00 61.16 99 ASP A N 1
ATOM 724 C CA . ASP A 1 99 ? 20.717 -18.356 -3.223 1.00 61.16 99 ASP A CA 1
ATOM 725 C C . ASP A 1 99 ? 19.606 -17.306 -3.103 1.00 61.16 99 ASP A C 1
ATOM 727 O O . ASP A 1 99 ? 19.626 -16.442 -2.220 1.00 61.16 99 ASP A O 1
ATOM 731 N N . ARG A 1 100 ? 18.617 -17.394 -3.999 1.00 59.28 100 ARG A N 1
ATOM 732 C CA . ARG A 1 100 ? 17.414 -16.556 -3.967 1.00 59.28 100 ARG A CA 1
ATOM 733 C C . ARG A 1 100 ? 16.434 -17.129 -2.953 1.00 59.28 100 ARG A C 1
ATOM 735 O O . ARG A 1 100 ? 15.841 -18.180 -3.193 1.00 59.28 100 ARG A O 1
ATOM 742 N N . ILE A 1 101 ? 16.242 -16.429 -1.842 1.00 61.97 101 ILE A N 1
ATOM 743 C CA . ILE A 1 101 ? 15.175 -16.722 -0.890 1.00 61.97 101 ILE A CA 1
ATOM 744 C C . ILE A 1 101 ? 13.947 -15.938 -1.347 1.00 61.97 101 ILE A C 1
ATOM 746 O O . ILE A 1 101 ? 13.932 -14.707 -1.338 1.00 61.97 101 ILE A O 1
ATOM 750 N N . ILE A 1 102 ? 12.943 -16.679 -1.803 1.00 64.44 102 ILE A N 1
ATOM 751 C CA . ILE A 1 102 ? 11.631 -16.157 -2.169 1.00 64.44 102 ILE A CA 1
ATOM 752 C C . ILE A 1 102 ? 10.788 -16.122 -0.893 1.00 64.44 102 ILE A C 1
ATOM 754 O O . ILE A 1 102 ? 10.479 -17.174 -0.336 1.00 64.44 102 ILE A O 1
ATOM 758 N N . MET A 1 103 ? 10.456 -14.921 -0.423 1.00 64.94 103 MET A N 1
ATOM 759 C CA . MET A 1 103 ? 9.578 -14.703 0.728 1.00 64.94 103 MET A CA 1
ATOM 760 C C . MET A 1 103 ? 8.159 -14.451 0.209 1.00 64.94 103 MET A C 1
ATOM 762 O O . MET A 1 103 ? 7.914 -13.446 -0.463 1.00 64.94 103 MET A O 1
ATOM 766 N N . ASP A 1 104 ? 7.251 -15.395 0.478 1.00 75.62 104 ASP A N 1
ATOM 767 C CA . ASP A 1 104 ? 5.862 -15.402 -0.020 1.00 75.62 104 ASP A CA 1
ATOM 768 C C . ASP A 1 104 ? 4.827 -15.114 1.087 1.00 75.62 104 ASP A C 1
ATOM 770 O O . ASP A 1 104 ? 3.645 -15.439 0.964 1.00 75.62 104 ASP A O 1
ATOM 774 N N . ASP A 1 105 ? 5.276 -14.480 2.173 1.00 80.69 105 ASP A N 1
ATOM 775 C CA . ASP A 1 105 ? 4.494 -14.254 3.395 1.00 80.69 105 ASP A CA 1
ATOM 776 C C . ASP A 1 105 ? 3.218 -13.438 3.128 1.00 80.69 105 ASP A C 1
ATOM 778 O O . ASP A 1 105 ? 2.176 -13.681 3.734 1.00 80.69 105 ASP A O 1
ATOM 782 N N . PHE A 1 106 ? 3.260 -12.510 2.163 1.00 82.44 106 PHE A N 1
ATOM 783 C CA . PHE A 1 106 ? 2.088 -11.736 1.740 1.00 82.44 106 PHE A CA 1
ATOM 784 C C . PHE A 1 106 ? 0.985 -12.633 1.179 1.00 82.44 106 PHE A C 1
ATOM 786 O O . PHE A 1 106 ? -0.180 -12.500 1.555 1.00 82.44 106 PHE A O 1
ATOM 793 N N . ARG A 1 107 ? 1.334 -13.563 0.282 1.00 83.75 107 ARG A N 1
ATOM 794 C CA . ARG A 1 107 ? 0.344 -14.449 -0.342 1.00 83.75 107 ARG A CA 1
ATOM 795 C C . ARG A 1 107 ? -0.195 -15.449 0.664 1.00 83.75 107 ARG A C 1
ATOM 797 O O . ARG A 1 107 ? -1.396 -15.703 0.648 1.00 83.75 107 ARG A O 1
ATOM 804 N N . GLU A 1 108 ? 0.654 -15.972 1.543 1.00 85.88 108 GLU A N 1
ATOM 805 C CA . GLU A 1 108 ? 0.226 -16.854 2.628 1.00 85.88 108 GLU A CA 1
ATOM 806 C C . GLU A 1 108 ? -0.751 -16.146 3.577 1.00 85.88 108 GLU A C 1
ATOM 808 O O . GLU A 1 108 ? -1.836 -16.669 3.834 1.00 85.88 108 GLU A O 1
ATOM 813 N N . ALA A 1 109 ? -0.431 -14.926 4.017 1.00 86.25 109 ALA A N 1
ATOM 814 C CA . ALA A 1 109 ? -1.301 -14.144 4.889 1.00 86.25 109 ALA A CA 1
ATOM 815 C C . ALA A 1 109 ? -2.650 -13.826 4.225 1.00 86.25 109 ALA A C 1
ATOM 817 O O . ALA A 1 109 ? -3.700 -14.038 4.832 1.00 86.25 109 ALA A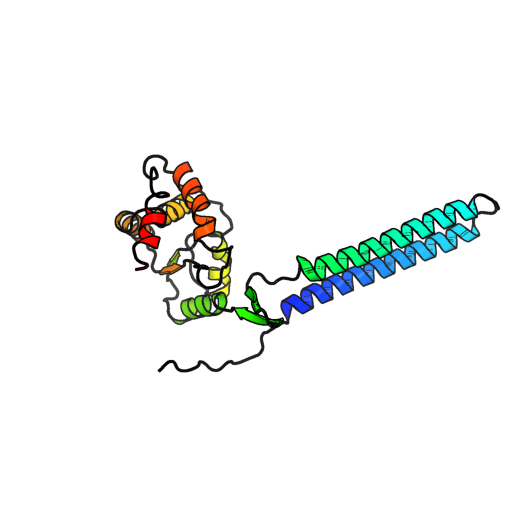 O 1
ATOM 818 N N . TYR A 1 110 ? -2.655 -13.375 2.965 1.00 88.94 110 TYR A N 1
ATOM 819 C CA . TYR A 1 110 ? -3.900 -13.096 2.240 1.00 88.94 110 TYR A CA 1
ATOM 820 C C . TYR A 1 110 ? -4.729 -14.357 1.981 1.00 88.94 110 TYR A C 1
ATOM 822 O O . TYR A 1 110 ? -5.958 -14.308 2.047 1.00 88.94 110 TYR A O 1
ATOM 830 N N . HIS A 1 111 ? -4.079 -15.492 1.720 1.00 89.88 111 HIS A N 1
ATOM 831 C CA . HIS A 1 111 ? -4.759 -16.774 1.564 1.00 89.88 111 HIS A CA 1
ATOM 832 C C . HIS A 1 111 ? -5.391 -17.239 2.877 1.00 89.88 111 HIS A C 1
ATOM 834 O O . HIS A 1 111 ? -6.548 -17.655 2.890 1.00 89.88 111 HIS A O 1
ATOM 840 N N . TRP A 1 112 ? -4.668 -17.110 3.993 1.00 91.19 112 TRP A N 1
ATOM 841 C CA . TRP A 1 112 ? -5.203 -17.416 5.315 1.00 91.19 112 TRP A CA 1
ATOM 842 C C . TRP A 1 112 ? -6.442 -16.572 5.616 1.00 91.19 112 TRP A C 1
ATOM 844 O O . TRP A 1 112 ? -7.472 -17.114 6.017 1.00 91.19 112 TRP A O 1
ATOM 854 N N . LEU A 1 113 ? -6.366 -15.268 5.337 1.00 89.12 113 LEU A N 1
ATOM 855 C CA . LEU A 1 113 ? -7.466 -14.329 5.534 1.00 89.12 113 LEU A CA 1
ATOM 856 C C . LEU A 1 113 ? -8.695 -14.725 4.706 1.00 89.12 113 LEU A C 1
ATOM 858 O O . LEU A 1 113 ? -9.816 -14.654 5.194 1.00 89.12 113 LEU A O 1
ATOM 862 N N . ARG A 1 114 ? -8.492 -15.216 3.484 1.00 89.44 114 ARG A N 1
ATOM 863 C CA . ARG A 1 114 ? -9.569 -15.664 2.596 1.00 89.44 114 ARG A CA 1
ATOM 864 C C . ARG A 1 114 ? -10.259 -16.953 3.042 1.00 89.44 114 ARG A C 1
ATOM 866 O O . ARG A 1 114 ? -11.452 -17.111 2.803 1.00 89.44 114 ARG A O 1
ATOM 873 N N . GLU A 1 115 ? -9.524 -17.899 3.616 1.00 92.25 115 GLU A N 1
ATOM 874 C CA . GLU A 1 115 ? -10.078 -19.213 3.973 1.00 92.25 115 GLU A CA 1
ATOM 875 C C . GLU A 1 115 ? -10.611 -19.284 5.406 1.00 92.25 115 GLU A C 1
ATOM 877 O O . GLU A 1 115 ? -11.494 -20.091 5.684 1.00 92.25 115 GLU A O 1
ATOM 882 N N . ASN A 1 116 ? -10.086 -18.457 6.316 1.00 91.75 116 ASN A N 1
ATOM 883 C CA . ASN A 1 116 ? -10.336 -18.592 7.756 1.00 91.75 116 ASN A CA 1
ATOM 884 C C . ASN A 1 116 ? -11.224 -17.489 8.348 1.00 91.75 116 ASN A C 1
ATOM 886 O O . ASN A 1 116 ? -11.558 -17.558 9.529 1.00 91.75 116 ASN A O 1
ATOM 890 N N . THR A 1 117 ? -11.607 -16.476 7.567 1.00 91.44 117 THR A N 1
ATOM 891 C CA . THR A 1 117 ? -12.482 -15.383 8.031 1.00 91.44 117 THR A CA 1
ATOM 892 C C . THR A 1 117 ? -13.844 -15.431 7.342 1.00 91.44 117 THR A C 1
ATOM 894 O O . THR A 1 117 ? -13.972 -16.030 6.273 1.00 91.44 117 THR A O 1
ATOM 897 N N . ALA A 1 118 ? -14.859 -14.797 7.933 1.00 91.12 118 ALA A N 1
ATOM 898 C CA . ALA A 1 118 ? -16.176 -14.658 7.312 1.00 91.12 118 ALA A CA 1
ATOM 899 C C . ALA A 1 118 ? -16.107 -13.828 6.016 1.00 91.12 118 ALA A C 1
ATOM 901 O O . ALA A 1 118 ? -15.217 -12.993 5.854 1.00 91.12 118 ALA A O 1
ATOM 902 N N . ASP A 1 119 ? -17.035 -14.054 5.085 1.00 90.00 119 ASP A N 1
ATOM 903 C CA . ASP A 1 119 ? -17.035 -13.368 3.783 1.00 90.00 119 ASP A CA 1
ATOM 904 C C . ASP A 1 119 ? -17.322 -11.861 3.893 1.00 90.00 119 ASP A C 1
ATOM 906 O O . ASP A 1 119 ? -16.863 -11.081 3.059 1.00 90.00 119 ASP A O 1
ATOM 910 N N . ASP A 1 120 ? -18.046 -11.446 4.932 1.00 90.19 120 ASP A N 1
ATOM 911 C CA . ASP A 1 120 ? -18.370 -10.057 5.262 1.00 90.19 120 ASP A CA 1
ATOM 912 C C . ASP A 1 120 ? -17.373 -9.406 6.233 1.00 90.19 120 ASP A C 1
ATOM 914 O O . ASP A 1 120 ? -17.523 -8.225 6.551 1.00 90.19 120 ASP A O 1
ATOM 918 N N . ALA A 1 121 ? -16.330 -10.135 6.650 1.00 90.38 121 ALA A N 1
ATOM 919 C CA . ALA A 1 121 ? -15.333 -9.622 7.577 1.00 90.38 121 ALA A CA 1
ATOM 920 C C . ALA A 1 121 ? -14.646 -8.369 7.017 1.00 90.38 121 ALA A C 1
ATOM 922 O O . ALA A 1 121 ? -14.169 -8.343 5.871 1.00 90.38 121 ALA A O 1
ATOM 923 N N . ARG A 1 122 ? -14.559 -7.333 7.852 1.00 89.19 122 ARG A N 1
ATOM 924 C CA . ARG A 1 122 ? -13.913 -6.069 7.503 1.00 89.19 122 ARG A CA 1
ATOM 925 C C . ARG A 1 122 ? -12.502 -6.010 8.056 1.00 89.19 122 ARG A C 1
ATOM 927 O O . ARG A 1 122 ? -12.274 -6.115 9.261 1.00 89.19 122 ARG A O 1
ATOM 934 N N . ILE A 1 123 ? -11.553 -5.800 7.151 1.00 90.50 123 ILE A N 1
ATOM 935 C CA . ILE A 1 123 ? -10.135 -5.714 7.479 1.00 90.50 123 ILE A CA 1
ATOM 936 C C . ILE A 1 123 ? -9.690 -4.261 7.435 1.00 90.50 123 ILE A C 1
ATOM 938 O O . ILE A 1 123 ? -9.848 -3.557 6.431 1.00 90.50 123 ILE A O 1
ATOM 942 N N . MET A 1 124 ? -9.074 -3.831 8.525 1.00 89.25 124 MET A N 1
ATOM 943 C CA . MET A 1 124 ? -8.391 -2.556 8.620 1.00 89.25 124 MET A CA 1
ATOM 944 C C . MET A 1 124 ? -6.906 -2.741 8.308 1.00 89.25 124 MET A C 1
ATOM 946 O O . MET A 1 124 ? -6.210 -3.533 8.942 1.00 89.25 124 MET A O 1
ATOM 950 N N . SER A 1 125 ? -6.417 -1.986 7.332 1.00 90.19 125 SER A N 1
ATOM 951 C CA . SER A 1 125 ? -5.009 -1.925 6.942 1.00 90.19 125 SER A CA 1
ATOM 952 C C . SER A 1 125 ? -4.651 -0.501 6.535 1.00 90.19 125 SER A C 1
ATOM 954 O O . SER A 1 125 ? -5.529 0.342 6.331 1.00 90.19 125 SER A O 1
ATOM 956 N N . TRP A 1 126 ? -3.359 -0.238 6.342 1.00 90.19 126 TRP A N 1
ATOM 957 C CA . TRP A 1 126 ? -2.938 0.980 5.658 1.00 90.19 126 TRP A CA 1
ATOM 958 C C . TRP A 1 126 ? -3.425 1.001 4.196 1.00 90.19 126 TRP A C 1
ATOM 960 O O . TRP A 1 126 ? -3.640 -0.055 3.587 1.00 90.19 126 TRP A O 1
ATOM 970 N N . TRP A 1 127 ? -3.609 2.201 3.639 1.00 88.06 127 TRP A N 1
ATOM 971 C CA . TRP A 1 127 ? -4.248 2.411 2.332 1.00 88.06 127 TRP A CA 1
ATOM 972 C C . TRP A 1 127 ? -3.465 1.808 1.156 1.00 88.06 127 TRP A C 1
ATOM 974 O O . TRP A 1 127 ? -4.082 1.332 0.202 1.00 88.06 127 TRP A O 1
ATOM 984 N N . ASP A 1 128 ? -2.131 1.733 1.251 1.00 85.50 128 ASP A N 1
ATOM 985 C CA . ASP A 1 128 ? -1.249 1.108 0.251 1.00 85.50 128 ASP A CA 1
ATOM 986 C C . ASP A 1 128 ? -1.690 -0.323 -0.118 1.00 85.50 128 ASP A C 1
ATOM 988 O O . ASP A 1 128 ? -1.557 -0.750 -1.268 1.00 85.50 128 ASP A O 1
ATOM 992 N N . TYR A 1 129 ? -2.216 -1.075 0.856 1.00 87.94 129 TYR A N 1
ATOM 993 C CA . TYR A 1 129 ? -2.511 -2.503 0.713 1.00 87.94 129 TYR A CA 1
ATOM 994 C C . TYR A 1 129 ? -3.972 -2.796 0.353 1.00 87.94 129 TYR A C 1
ATOM 996 O O . TYR A 1 129 ? -4.302 -3.950 0.077 1.00 87.94 129 TYR A O 1
ATOM 1004 N N . GLY A 1 130 ? -4.846 -1.782 0.307 1.00 86.50 130 GLY A N 1
ATOM 1005 C CA . GLY A 1 130 ? -6.291 -1.976 0.130 1.00 86.50 130 GLY A CA 1
ATOM 1006 C C . GLY A 1 130 ? -6.642 -2.787 -1.124 1.00 86.50 130 GLY A C 1
ATOM 1007 O O . GLY A 1 130 ? -7.360 -3.784 -1.051 1.00 86.50 130 GLY A O 1
ATOM 1008 N N . TYR A 1 131 ? -6.044 -2.451 -2.274 1.00 87.38 131 TYR A N 1
ATOM 1009 C CA . TYR A 1 131 ? -6.262 -3.213 -3.512 1.00 87.38 131 TYR A CA 1
ATOM 1010 C C . TYR A 1 131 ? -5.689 -4.634 -3.471 1.00 87.38 131 TYR A C 1
ATOM 1012 O O . TYR A 1 131 ? -6.255 -5.535 -4.089 1.00 87.38 131 TYR A O 1
ATOM 1020 N N . GLN A 1 132 ? -4.581 -4.856 -2.759 1.00 85.94 132 GLN A N 1
ATOM 1021 C CA . GLN A 1 132 ? -3.973 -6.186 -2.657 1.00 85.94 132 GLN A CA 1
ATOM 1022 C C . GLN A 1 132 ? -4.861 -7.126 -1.841 1.00 85.94 132 GLN A C 1
ATOM 1024 O O . GLN A 1 132 ? -5.119 -8.251 -2.268 1.00 85.94 132 GLN A O 1
ATOM 1029 N N . ILE A 1 133 ? -5.396 -6.638 -0.720 1.00 87.31 133 ILE A N 1
ATOM 1030 C CA . ILE A 1 133 ? -6.322 -7.387 0.133 1.00 87.31 133 ILE A CA 1
ATOM 1031 C C . ILE A 1 133 ? -7.623 -7.668 -0.627 1.00 87.31 133 ILE A C 1
ATOM 1033 O O . ILE A 1 133 ? -8.050 -8.819 -0.700 1.00 87.31 133 ILE A O 1
ATOM 1037 N N . ALA A 1 134 ? -8.215 -6.657 -1.267 1.00 87.62 134 ALA A N 1
ATOM 1038 C CA . ALA A 1 134 ? -9.442 -6.838 -2.040 1.00 87.62 134 ALA A CA 1
ATOM 1039 C C . ALA A 1 134 ? -9.263 -7.849 -3.190 1.00 87.62 134 ALA A C 1
ATOM 1041 O O . ALA A 1 134 ? -10.126 -8.694 -3.411 1.00 87.62 134 ALA A O 1
ATOM 1042 N N . GLY A 1 135 ? -8.126 -7.814 -3.894 1.00 87.00 135 GLY A N 1
ATOM 1043 C CA . GLY A 1 135 ? -7.857 -8.714 -5.017 1.00 87.00 135 GLY A CA 1
ATOM 1044 C C . GLY A 1 135 ? -7.472 -10.142 -4.613 1.00 87.00 135 GLY A C 1
ATOM 1045 O O . GLY A 1 135 ? -7.951 -11.101 -5.217 1.00 87.00 135 GLY A O 1
ATOM 1046 N N . MET A 1 136 ? -6.594 -10.307 -3.618 1.00 86.19 136 MET A N 1
ATOM 1047 C CA . MET A 1 136 ? -6.049 -11.619 -3.239 1.00 86.19 136 MET A CA 1
ATOM 1048 C C . MET A 1 136 ? -6.857 -12.298 -2.133 1.00 86.19 136 MET A C 1
ATOM 1050 O O . MET A 1 136 ? -7.168 -13.487 -2.248 1.00 86.19 136 MET A O 1
ATOM 1054 N N . ALA A 1 137 ? -7.207 -11.549 -1.084 1.00 86.94 137 ALA A N 1
ATOM 1055 C CA . ALA A 1 137 ? -7.964 -12.067 0.051 1.00 86.94 137 ALA A CA 1
ATOM 1056 C C . ALA A 1 137 ? -9.483 -12.062 -0.197 1.00 86.94 137 ALA A C 1
ATOM 1058 O O . ALA A 1 137 ? -10.192 -12.831 0.443 1.00 86.94 137 ALA A O 1
ATOM 1059 N N . ASN A 1 138 ? -9.981 -11.261 -1.152 1.00 91.62 138 ASN A N 1
ATOM 1060 C CA . ASN A 1 138 ? -11.411 -11.114 -1.454 1.00 91.62 138 ASN A CA 1
ATOM 1061 C C . ASN A 1 138 ? -12.234 -10.781 -0.197 1.00 91.62 138 ASN A C 1
ATOM 1063 O O . ASN A 1 138 ? -13.136 -11.525 0.201 1.00 91.62 138 ASN A O 1
ATOM 1067 N N . ARG A 1 139 ? -11.853 -9.685 0.463 1.00 89.81 139 ARG A N 1
ATOM 1068 C CA . ARG A 1 139 ? -12.469 -9.185 1.695 1.00 89.81 139 ARG A CA 1
ATOM 1069 C C . ARG A 1 139 ? -12.651 -7.677 1.648 1.00 89.81 139 ARG A C 1
ATOM 1071 O O . ARG A 1 139 ? -11.966 -6.985 0.894 1.00 89.81 139 ARG A O 1
ATOM 1078 N N . THR A 1 140 ? -13.564 -7.185 2.477 1.00 89.75 140 THR A N 1
ATOM 1079 C CA . THR A 1 140 ? -13.897 -5.763 2.550 1.00 89.75 140 THR A CA 1
ATOM 1080 C C . THR A 1 140 ? -12.804 -5.007 3.301 1.00 89.75 140 THR A C 1
ATOM 1082 O O . THR A 1 140 ? -12.506 -5.310 4.455 1.00 89.75 140 THR A O 1
ATOM 1085 N N . THR A 1 141 ? -12.213 -4.001 2.658 1.00 89.81 141 THR A N 1
ATOM 1086 C CA . THR A 1 141 ? -11.219 -3.103 3.265 1.00 89.81 141 THR A CA 1
ATOM 1087 C C . THR A 1 141 ? -11.840 -1.753 3.584 1.00 89.81 141 THR A C 1
ATOM 1089 O O . THR A 1 141 ? -12.582 -1.214 2.765 1.00 89.81 141 THR A O 1
ATOM 1092 N N . LEU A 1 142 ? -11.502 -1.173 4.737 1.00 82.75 142 LEU A N 1
ATOM 1093 C CA . LEU A 1 142 ? -12.033 0.139 5.127 1.00 82.75 142 LEU A CA 1
ATOM 1094 C C . LEU A 1 142 ? -11.451 1.277 4.285 1.00 82.75 142 LEU A C 1
ATOM 1096 O O . LEU A 1 142 ? -12.160 2.205 3.902 1.00 82.75 142 LEU A O 1
ATOM 1100 N N . VAL A 1 143 ? -10.156 1.215 3.994 1.00 82.75 143 VAL A N 1
ATOM 1101 C CA . VAL A 1 143 ? -9.451 2.260 3.254 1.00 82.75 143 VAL A CA 1
ATOM 1102 C C . VAL A 1 143 ? -8.783 1.648 2.034 1.00 82.75 143 VAL A C 1
ATOM 1104 O O . VAL A 1 143 ? -8.191 0.571 2.110 1.00 82.75 143 VAL A O 1
ATOM 1107 N N . ASP A 1 144 ? -8.894 2.345 0.908 1.00 81.25 144 ASP A N 1
ATOM 1108 C CA . ASP A 1 144 ? -8.347 1.940 -0.378 1.00 81.25 14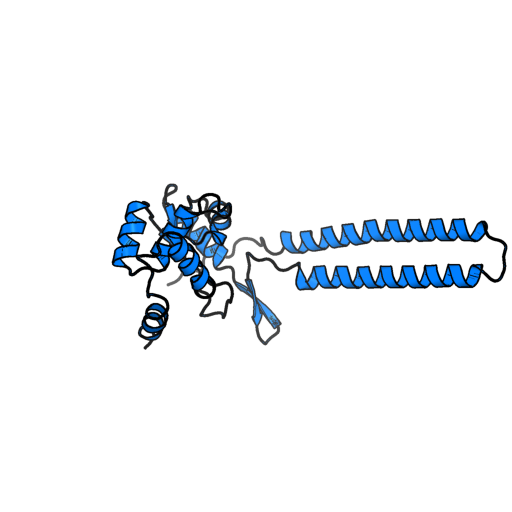4 ASP A CA 1
ATOM 1109 C C . ASP A 1 144 ? -7.283 2.924 -0.889 1.00 81.25 144 ASP A C 1
ATOM 1111 O O . ASP A 1 144 ? -7.082 4.021 -0.363 1.00 81.25 144 ASP A O 1
ATOM 1115 N N . ASN A 1 145 ? -6.599 2.522 -1.958 1.00 82.00 145 ASN A N 1
ATOM 1116 C CA . ASN A 1 145 ? -5.540 3.304 -2.594 1.00 82.00 145 ASN A CA 1
ATOM 1117 C C . ASN A 1 145 ? -6.097 4.364 -3.576 1.00 82.00 145 ASN A C 1
ATOM 1119 O O . ASN A 1 145 ? -5.355 4.939 -4.364 1.00 82.00 145 ASN A O 1
ATOM 1123 N N . ASN A 1 146 ? -7.413 4.616 -3.579 1.00 77.69 146 ASN A N 1
ATOM 1124 C CA . ASN A 1 146 ? -8.008 5.707 -4.357 1.00 77.69 146 ASN A CA 1
ATOM 1125 C C . ASN A 1 146 ? -7.953 7.042 -3.592 1.00 77.69 146 ASN A C 1
ATOM 1127 O O . ASN A 1 146 ? -8.050 8.116 -4.180 1.00 77.69 146 ASN A O 1
ATOM 1131 N N . THR A 1 147 ? -7.785 6.992 -2.267 1.00 79.94 147 THR A N 1
ATOM 1132 C CA . THR A 1 147 ? -7.535 8.157 -1.400 1.00 79.94 147 THR A CA 1
ATOM 1133 C C . THR A 1 147 ? -8.515 9.329 -1.563 1.00 79.94 147 THR A C 1
ATOM 1135 O O . THR A 1 147 ? -8.155 10.492 -1.415 1.00 79.94 147 THR A O 1
ATOM 1138 N N . TRP A 1 148 ? -9.777 9.043 -1.881 1.00 78.75 148 TRP A N 1
ATOM 1139 C CA . TRP A 1 148 ? -10.775 10.081 -2.163 1.00 78.75 148 TRP A CA 1
ATOM 1140 C C . TRP A 1 148 ? -11.343 10.739 -0.893 1.00 78.75 148 TRP A C 1
ATOM 1142 O O . TRP A 1 148 ? -11.809 11.876 -0.943 1.00 78.75 148 TRP A O 1
ATOM 1152 N N . ASN A 1 149 ? -11.300 10.038 0.246 1.00 86.12 149 ASN A N 1
ATOM 1153 C CA . ASN A 1 149 ? -11.792 10.515 1.539 1.00 86.12 149 ASN A CA 1
ATOM 1154 C C . ASN A 1 149 ? -10.656 10.575 2.572 1.00 86.12 149 ASN A C 1
ATOM 1156 O O . ASN A 1 149 ? -10.382 9.606 3.284 1.00 86.12 149 ASN A O 1
ATOM 1160 N N . ASN A 1 150 ? -10.015 11.740 2.667 1.00 84.88 150 ASN A N 1
ATOM 1161 C CA . ASN A 1 150 ? -8.875 11.962 3.558 1.00 84.88 150 ASN A CA 1
ATOM 1162 C C . ASN A 1 150 ? -9.234 11.840 5.042 1.00 84.88 150 ASN A C 1
ATOM 1164 O O . ASN A 1 150 ? -8.433 11.319 5.813 1.00 84.88 150 ASN A O 1
ATOM 1168 N N . SER A 1 151 ? -10.440 12.246 5.445 1.00 85.81 151 SER A N 1
ATOM 1169 C CA . SER A 1 151 ? -10.867 12.143 6.842 1.00 85.81 151 SER A CA 1
ATOM 1170 C C . SER A 1 151 ? -11.014 10.680 7.281 1.00 85.81 151 SER A C 1
ATOM 1172 O O . SER A 1 151 ? -10.693 10.347 8.420 1.00 85.81 151 SER A O 1
ATOM 1174 N N . HIS A 1 152 ? -11.413 9.773 6.378 1.00 86.50 152 HIS A N 1
ATOM 1175 C CA . HIS A 1 152 ? -11.451 8.338 6.685 1.00 86.50 152 HIS A CA 1
ATOM 1176 C C . HIS A 1 152 ? -10.044 7.743 6.852 1.00 86.50 152 HIS A C 1
ATOM 1178 O O . HIS A 1 152 ? -9.799 6.976 7.783 1.00 86.50 152 HIS A O 1
ATOM 1184 N N . ILE A 1 153 ? -9.091 8.159 6.009 1.00 87.88 153 ILE A N 1
ATOM 1185 C CA . ILE A 1 153 ? -7.676 7.771 6.140 1.00 87.88 153 ILE A CA 1
ATOM 1186 C C . ILE A 1 153 ? -7.096 8.303 7.453 1.00 87.88 153 ILE A C 1
ATOM 1188 O O . ILE A 1 153 ? -6.383 7.586 8.152 1.00 87.88 153 ILE A O 1
ATOM 1192 N N . ALA A 1 154 ? -7.419 9.545 7.814 1.00 87.44 154 ALA A N 1
ATOM 1193 C CA . ALA A 1 154 ? -6.974 10.155 9.058 1.00 87.44 154 ALA A CA 1
ATOM 1194 C C . ALA A 1 154 ? -7.531 9.435 10.290 1.00 87.44 154 ALA A C 1
ATOM 1196 O O . ALA A 1 154 ? -6.807 9.277 11.269 1.00 87.44 154 ALA A O 1
ATOM 1197 N N . LEU A 1 155 ? -8.770 8.939 10.237 1.00 88.44 155 LEU A N 1
ATOM 1198 C CA . LEU A 1 155 ? -9.359 8.132 11.304 1.00 88.44 155 LEU A CA 1
ATOM 1199 C C . LEU A 1 155 ? -8.618 6.795 11.482 1.00 88.44 155 LEU A C 1
ATOM 1201 O O . LEU A 1 155 ? -8.317 6.404 12.610 1.00 88.44 155 LEU A O 1
ATOM 1205 N N . VAL A 1 156 ? -8.253 6.132 10.379 1.00 89.38 156 VAL A N 1
ATOM 1206 C CA . VAL A 1 156 ? -7.430 4.910 10.413 1.00 89.38 156 VAL A CA 1
ATOM 1207 C C . VAL A 1 156 ? -6.022 5.197 10.936 1.00 89.38 156 VAL A C 1
ATOM 1209 O O . VAL A 1 156 ? -5.542 4.493 11.824 1.00 89.38 156 VAL A O 1
ATOM 1212 N N . GLY A 1 157 ? -5.379 6.269 10.464 1.00 88.25 157 GLY A N 1
ATOM 1213 C CA . GLY A 1 157 ? -4.077 6.711 10.970 1.00 88.25 157 GLY A CA 1
ATOM 1214 C C . GLY A 1 157 ? -4.116 7.089 12.453 1.00 88.25 157 GLY A C 1
ATOM 1215 O O . GLY A 1 157 ? -3.184 6.784 13.198 1.00 88.25 157 GLY A O 1
ATOM 1216 N N . LYS A 1 158 ? -5.219 7.684 12.916 1.00 86.94 158 LYS A N 1
ATOM 1217 C CA . LYS A 1 158 ? -5.467 7.990 14.327 1.00 86.94 158 LYS A CA 1
ATOM 1218 C C . LYS A 1 158 ? -5.596 6.713 15.149 1.00 86.94 158 LYS A C 1
ATOM 1220 O O . LYS A 1 158 ? -4.934 6.606 16.176 1.00 86.94 158 LYS A O 1
ATOM 1225 N N . ALA A 1 159 ? -6.384 5.738 14.698 1.00 88.00 159 ALA A N 1
ATOM 1226 C CA . ALA A 1 159 ? -6.513 4.452 15.379 1.00 88.00 159 ALA A CA 1
ATOM 1227 C C . ALA A 1 159 ? -5.163 3.716 15.477 1.00 88.00 159 ALA A C 1
ATOM 1229 O O . ALA A 1 159 ? -4.838 3.194 16.536 1.00 88.00 159 ALA A O 1
ATOM 1230 N N . MET A 1 160 ? -4.328 3.762 14.433 1.00 86.06 160 MET A N 1
ATOM 1231 C CA . MET A 1 160 ? -2.994 3.140 14.447 1.00 86.06 160 MET A CA 1
ATOM 1232 C C . MET A 1 160 ? -1.947 3.889 15.288 1.00 86.06 160 MET A C 1
ATOM 1234 O O . MET A 1 160 ? -0.924 3.306 15.637 1.00 86.06 160 MET A O 1
ATOM 1238 N N . SER A 1 161 ? -2.170 5.166 15.614 1.00 85.56 161 SER A N 1
ATOM 1239 C CA . SER A 1 161 ? -1.219 6.005 16.364 1.00 85.56 161 SER A CA 1
ATOM 1240 C C . SER A 1 161 ? -1.674 6.369 17.783 1.00 85.56 161 SER A C 1
ATOM 1242 O O . SER A 1 161 ? -0.942 7.054 18.502 1.00 85.56 161 SER A O 1
ATOM 1244 N N . SER A 1 162 ? -2.854 5.910 18.203 1.00 83.19 162 SER A N 1
ATOM 1245 C CA . SER A 1 162 ? -3.421 6.146 19.537 1.00 83.19 162 SER A CA 1
ATOM 1246 C C . SER A 1 162 ? -3.100 5.003 20.506 1.00 83.19 162 SER A C 1
ATOM 1248 O O . SER A 1 162 ? -2.590 3.957 20.113 1.00 83.19 162 SER A O 1
ATOM 1250 N N . ASN A 1 163 ? -3.388 5.198 21.797 1.00 85.12 163 ASN A N 1
ATOM 1251 C CA . ASN A 1 163 ? -3.325 4.107 22.770 1.00 85.12 163 ASN A CA 1
ATOM 1252 C C . ASN A 1 163 ? -4.393 3.041 22.467 1.00 85.12 163 ASN A C 1
ATOM 1254 O O . ASN A 1 163 ? -5.407 3.333 21.837 1.00 85.12 163 ASN A O 1
ATOM 1258 N N . GLU A 1 164 ? -4.189 1.820 22.965 1.00 83.06 164 GLU A N 1
ATOM 1259 C CA . GLU A 1 164 ? -5.091 0.689 22.714 1.00 83.06 164 GLU A CA 1
ATOM 1260 C C . GLU A 1 164 ? -6.552 1.013 23.058 1.00 83.06 164 GLU A C 1
ATOM 1262 O O . GLU A 1 164 ? -7.440 0.720 22.268 1.00 83.06 164 GLU A O 1
ATOM 1267 N N . SER A 1 165 ? -6.813 1.691 24.183 1.00 85.44 165 SER A N 1
ATOM 1268 C CA . SER A 1 165 ? -8.178 2.034 24.599 1.00 85.44 165 SER A CA 1
ATOM 1269 C C . SER A 1 165 ? -8.891 2.967 23.613 1.00 85.44 165 SER A C 1
ATOM 1271 O O . SER A 1 165 ? -10.022 2.682 23.231 1.00 85.44 165 SER A O 1
ATOM 1273 N N . ALA A 1 166 ? -8.247 4.049 23.157 1.00 85.00 166 ALA A N 1
ATOM 1274 C CA . ALA A 1 166 ? -8.866 4.953 22.185 1.00 85.00 166 ALA A CA 1
ATOM 1275 C C . ALA A 1 166 ? -8.904 4.338 20.779 1.00 85.00 166 ALA A C 1
ATOM 1277 O O . ALA A 1 166 ? -9.866 4.539 20.040 1.00 85.00 166 ALA A O 1
ATOM 1278 N N . ALA A 1 167 ? -7.880 3.564 20.407 1.00 85.44 167 ALA A N 1
ATOM 1279 C CA . ALA A 1 167 ? -7.866 2.825 19.151 1.00 85.44 167 ALA A CA 1
ATOM 1280 C C . ALA A 1 167 ? -9.028 1.823 19.090 1.00 85.44 167 ALA A C 1
ATOM 1282 O O . ALA A 1 167 ? -9.709 1.744 18.071 1.00 85.44 167 ALA A O 1
ATOM 1283 N N . TYR A 1 168 ? -9.295 1.110 20.186 1.00 87.94 168 TYR A N 1
ATOM 1284 C CA . TYR A 1 168 ? -10.389 0.149 20.294 1.00 87.94 168 TYR A CA 1
ATOM 1285 C C . TYR A 1 168 ? -11.760 0.808 20.120 1.00 87.94 168 TYR A C 1
ATOM 1287 O O . TYR A 1 168 ? -12.585 0.296 19.368 1.00 87.94 168 TYR A O 1
ATOM 1295 N N . GLU A 1 169 ? -11.994 1.973 20.733 1.00 89.38 169 GLU A N 1
ATOM 1296 C CA . GLU A 1 169 ? -13.237 2.734 20.530 1.00 89.38 169 GLU A CA 1
ATOM 1297 C C . GLU A 1 169 ? -13.445 3.114 19.057 1.00 89.38 169 GLU A C 1
ATOM 1299 O O . GLU A 1 169 ? -14.548 2.968 18.527 1.00 89.38 169 GLU A O 1
ATOM 1304 N N . ILE A 1 170 ? -12.383 3.552 18.371 1.00 88.12 170 ILE A N 1
ATOM 1305 C CA . ILE A 1 170 ? -12.442 3.915 16.948 1.00 88.12 170 ILE A CA 1
ATOM 1306 C C . ILE A 1 170 ? -12.683 2.678 16.076 1.00 88.12 170 ILE A C 1
ATOM 1308 O O . ILE A 1 170 ? -13.527 2.716 15.182 1.00 88.12 170 ILE A O 1
ATOM 1312 N N . MET A 1 171 ? -11.975 1.576 16.334 1.00 88.75 171 MET A N 1
ATOM 1313 C CA . MET A 1 171 ? -12.143 0.320 15.595 1.00 88.75 171 MET A CA 1
ATOM 1314 C C . MET A 1 171 ? -13.548 -0.255 15.772 1.00 88.75 171 MET A C 1
ATOM 1316 O O . MET A 1 171 ? -14.136 -0.728 14.804 1.00 88.75 171 MET A O 1
ATOM 1320 N N . HIS A 1 172 ? -14.116 -0.153 16.975 1.00 89.69 172 HIS A N 1
ATOM 1321 C CA . HIS A 1 172 ? -15.482 -0.587 17.241 1.00 89.69 172 HIS A CA 1
ATOM 1322 C C . HIS A 1 172 ? -16.518 0.316 16.556 1.00 89.69 172 HIS A C 1
ATOM 1324 O O . HIS A 1 172 ? -17.483 -0.183 15.987 1.00 89.69 172 HIS A O 1
ATOM 1330 N N . ALA A 1 173 ? -16.297 1.635 16.530 1.00 89.31 173 ALA A N 1
ATOM 1331 C CA . ALA A 1 173 ? -17.157 2.572 15.801 1.00 89.31 173 ALA A CA 1
ATOM 1332 C C . ALA A 1 173 ? -17.142 2.344 14.278 1.00 89.31 173 ALA A C 1
ATOM 1334 O O . ALA A 1 173 ? -18.124 2.637 13.597 1.00 89.31 173 ALA A O 1
ATOM 1335 N N . LEU A 1 174 ? -16.030 1.826 13.752 1.00 86.31 174 LEU A N 1
ATOM 1336 C CA . LEU A 1 174 ? -15.856 1.441 12.352 1.00 86.31 174 LEU A CA 1
ATOM 1337 C C . LEU A 1 174 ? -16.219 -0.020 12.063 1.00 86.31 174 LEU A C 1
ATOM 1339 O O . LEU A 1 174 ? -16.177 -0.428 10.900 1.00 86.31 174 LEU A O 1
ATOM 1343 N N . ASP A 1 175 ? -16.589 -0.776 13.099 1.00 90.06 175 ASP A N 1
ATOM 1344 C CA . ASP A 1 175 ? -17.041 -2.162 13.008 1.00 90.06 175 ASP A CA 1
ATOM 1345 C C . ASP A 1 175 ? -15.977 -3.074 12.343 1.00 90.06 175 ASP A C 1
ATOM 1347 O O . ASP A 1 175 ? -16.240 -3.880 11.455 1.00 90.06 175 ASP A O 1
ATOM 1351 N N . VAL A 1 176 ? -14.713 -2.883 12.733 1.00 88.81 176 VAL A N 1
ATOM 1352 C CA . VAL A 1 176 ? -13.558 -3.645 12.228 1.00 88.81 176 VAL A CA 1
ATOM 1353 C C . VAL A 1 176 ? -13.457 -5.004 12.920 1.00 88.81 176 VAL A C 1
ATOM 1355 O O . VAL A 1 176 ? -13.431 -5.063 14.147 1.00 88.81 176 VAL A O 1
ATOM 1358 N N . ASP A 1 177 ? -13.277 -6.073 12.138 1.00 90.00 177 ASP A N 1
ATOM 1359 C CA . ASP A 1 177 ? -13.112 -7.437 12.661 1.00 90.00 177 ASP A CA 1
ATOM 1360 C C . ASP A 1 177 ? -11.640 -7.852 12.771 1.00 90.00 177 ASP A C 1
ATOM 1362 O O . ASP A 1 177 ? -11.229 -8.500 13.733 1.00 90.00 177 ASP A O 1
ATOM 1366 N N . TYR A 1 178 ? -10.827 -7.475 11.779 1.00 90.62 178 TYR A N 1
ATOM 1367 C CA . TYR A 1 178 ? -9.415 -7.853 11.699 1.00 90.62 178 TYR A CA 1
ATOM 1368 C C . TYR A 1 178 ? -8.535 -6.650 11.370 1.00 90.62 178 TYR A C 1
ATOM 1370 O O . TYR A 1 178 ? -8.901 -5.792 10.568 1.00 90.62 178 TYR A O 1
ATOM 1378 N N . VAL A 1 179 ? -7.330 -6.621 11.939 1.00 89.75 179 VAL A N 1
ATOM 1379 C CA . VAL A 1 179 ? -6.310 -5.611 11.634 1.00 89.75 179 VAL A CA 1
ATOM 1380 C C . VAL A 1 179 ? -5.103 -6.298 11.007 1.00 89.75 179 VAL A C 1
ATOM 1382 O O . VAL A 1 179 ? -4.572 -7.258 11.563 1.00 89.75 179 VAL A O 1
ATOM 1385 N N . LEU A 1 180 ? -4.668 -5.803 9.849 1.00 87.94 180 LEU A N 1
ATOM 1386 C CA . LEU A 1 180 ? -3.470 -6.268 9.156 1.00 87.94 180 LEU A CA 1
ATOM 1387 C C . LEU A 1 180 ? -2.362 -5.216 9.288 1.00 87.94 180 LEU A C 1
ATOM 1389 O O . LEU A 1 180 ? -2.536 -4.076 8.857 1.00 87.94 180 LEU A O 1
ATOM 1393 N N . VAL A 1 181 ? -1.215 -5.626 9.835 1.00 88.75 181 VAL A N 1
ATOM 1394 C CA . VAL A 1 181 ? -0.001 -4.803 9.952 1.00 88.75 181 VAL A CA 1
ATOM 1395 C C . VAL A 1 181 ? 1.185 -5.582 9.397 1.00 88.75 181 VAL A C 1
ATOM 1397 O O . VAL A 1 181 ? 1.380 -6.749 9.741 1.00 88.75 181 VAL A O 1
ATOM 1400 N N . ILE A 1 182 ? 1.989 -4.940 8.552 1.00 85.94 182 ILE A N 1
ATOM 1401 C CA . ILE A 1 182 ? 3.192 -5.535 7.968 1.00 85.94 182 ILE A CA 1
ATOM 1402 C C . ILE A 1 182 ? 4.408 -5.143 8.800 1.00 85.94 182 ILE A C 1
ATOM 1404 O O . ILE A 1 182 ? 4.796 -3.975 8.876 1.00 85.94 182 ILE A O 1
ATOM 1408 N N . PHE A 1 183 ? 5.038 -6.155 9.395 1.00 84.06 183 PHE A N 1
ATOM 1409 C CA . PHE A 1 183 ? 6.239 -6.008 10.206 1.00 84.06 183 PHE A CA 1
ATOM 1410 C C . PHE A 1 183 ? 7.453 -6.631 9.511 1.00 84.06 183 PHE A C 1
ATOM 1412 O O . PHE A 1 183 ? 7.509 -7.838 9.287 1.00 84.06 183 PHE A O 1
ATOM 1419 N N . GLY A 1 184 ? 8.445 -5.797 9.195 1.00 79.88 184 GLY A N 1
ATOM 1420 C CA . GLY A 1 184 ? 9.643 -6.181 8.448 1.00 79.88 184 GLY A CA 1
ATOM 1421 C C . GLY A 1 184 ? 10.898 -6.416 9.290 1.00 79.88 184 GLY A C 1
ATOM 1422 O O . GLY A 1 184 ? 11.959 -6.688 8.725 1.00 79.88 184 GLY A O 1
ATOM 1423 N N . GLY A 1 185 ? 10.815 -6.303 10.620 1.00 76.81 185 GLY A N 1
ATOM 1424 C CA . GLY A 1 185 ? 11.993 -6.192 11.489 1.00 76.81 185 GLY A CA 1
ATOM 1425 C C . GLY A 1 185 ? 12.907 -7.422 11.524 1.00 76.81 185 GLY A C 1
ATOM 1426 O O . GLY A 1 185 ? 14.110 -7.277 11.716 1.00 76.81 185 GLY A O 1
ATOM 1427 N N . VAL A 1 186 ? 12.373 -8.626 11.292 1.00 72.44 186 VAL A N 1
ATOM 1428 C CA . VAL A 1 186 ? 13.158 -9.880 11.329 1.00 72.44 186 VAL A CA 1
ATOM 1429 C C . VAL A 1 186 ? 14.052 -10.036 10.096 1.00 72.44 186 VAL A C 1
ATOM 1431 O O . VAL A 1 186 ? 15.162 -10.551 10.191 1.00 72.44 186 VAL A O 1
ATOM 1434 N N . ILE A 1 187 ? 13.572 -9.580 8.940 1.00 72.50 187 ILE A N 1
ATOM 1435 C CA . ILE A 1 187 ? 14.240 -9.746 7.641 1.00 72.50 187 ILE A CA 1
ATOM 1436 C C . ILE A 1 187 ? 14.895 -8.452 7.140 1.00 72.50 187 ILE A C 1
ATOM 1438 O O . ILE A 1 187 ? 15.550 -8.461 6.101 1.00 72.50 187 ILE A O 1
ATOM 1442 N N . GLY A 1 188 ? 14.726 -7.341 7.866 1.00 72.56 188 GLY A N 1
ATOM 1443 C CA . GLY A 1 188 ? 15.223 -6.025 7.465 1.00 72.56 188 GLY A CA 1
ATOM 1444 C C . GLY A 1 188 ? 14.462 -5.426 6.280 1.00 72.56 188 GLY A C 1
ATOM 1445 O O . GLY A 1 188 ? 15.058 -4.741 5.450 1.00 72.56 188 GLY A O 1
ATOM 1446 N N . TYR A 1 189 ? 13.157 -5.693 6.167 1.00 75.50 189 TYR A N 1
ATOM 1447 C CA . TYR A 1 189 ? 12.332 -5.122 5.104 1.00 75.50 189 TYR A CA 1
ATOM 1448 C C . TYR A 1 189 ? 12.037 -3.645 5.390 1.00 75.50 189 TYR A C 1
ATOM 1450 O O . TYR A 1 189 ? 11.353 -3.312 6.353 1.00 75.50 189 TYR A O 1
ATOM 1458 N N . SER A 1 190 ? 12.552 -2.755 4.540 1.00 72.12 190 SER A N 1
ATOM 1459 C CA . SER A 1 190 ? 12.428 -1.297 4.698 1.00 72.12 190 SER A CA 1
ATOM 1460 C C . SER A 1 190 ? 11.037 -0.744 4.378 1.00 72.12 190 SER A C 1
ATOM 1462 O O . SER A 1 190 ? 10.732 0.392 4.731 1.00 72.12 190 SER A O 1
ATOM 1464 N N . GLY A 1 191 ? 10.195 -1.520 3.693 1.00 77.12 191 GLY A N 1
ATOM 1465 C CA . GLY A 1 191 ? 8.839 -1.127 3.307 1.00 77.12 191 GLY A CA 1
ATOM 1466 C C . GLY A 1 191 ? 7.772 -1.425 4.360 1.00 77.12 191 GLY A C 1
ATOM 1467 O O . GLY A 1 191 ? 6.600 -1.510 4.000 1.00 77.12 191 GLY A O 1
ATOM 1468 N N . ASP A 1 192 ? 8.164 -1.640 5.615 1.00 84.25 192 ASP A N 1
ATOM 1469 C CA . ASP A 1 192 ? 7.257 -1.979 6.708 1.00 84.25 192 ASP A CA 1
ATOM 1470 C C . ASP A 1 192 ? 6.420 -0.785 7.199 1.00 84.25 192 ASP A C 1
ATOM 1472 O O . ASP A 1 192 ? 6.696 0.387 6.914 1.00 84.25 192 ASP A O 1
ATOM 1476 N N . ASP A 1 193 ? 5.370 -1.087 7.962 1.00 85.12 193 ASP A N 1
ATOM 1477 C CA . ASP A 1 193 ? 4.445 -0.060 8.447 1.00 85.12 193 ASP A CA 1
ATOM 1478 C C . ASP A 1 193 ? 5.072 0.833 9.528 1.00 85.12 193 ASP A C 1
ATOM 1480 O O . ASP A 1 193 ? 4.619 1.957 9.740 1.00 85.12 193 ASP A O 1
ATOM 1484 N N . ILE A 1 194 ? 6.173 0.394 10.148 1.00 85.12 194 ILE A N 1
ATOM 1485 C CA . ILE A 1 194 ? 6.937 1.186 11.121 1.00 85.12 194 ILE A CA 1
ATOM 1486 C C . ILE A 1 194 ? 7.652 2.349 10.430 1.00 85.12 194 ILE A C 1
ATOM 1488 O O . ILE A 1 194 ? 7.562 3.485 10.896 1.00 85.12 194 ILE A O 1
ATOM 1492 N N . ASN A 1 195 ? 8.318 2.116 9.294 1.00 83.56 195 ASN A N 1
ATOM 1493 C CA . ASN A 1 195 ? 8.952 3.202 8.542 1.00 83.56 195 ASN A CA 1
ATOM 1494 C C . ASN A 1 195 ? 7.920 4.188 7.972 1.00 83.56 195 ASN A C 1
ATOM 1496 O O . ASN A 1 195 ? 8.185 5.389 7.860 1.00 83.56 195 ASN A O 1
ATOM 1500 N N . LYS A 1 196 ? 6.714 3.704 7.658 1.00 84.38 196 LYS A N 1
ATOM 1501 C CA . LYS A 1 196 ? 5.596 4.532 7.182 1.00 84.38 196 LYS A CA 1
ATOM 1502 C C . LYS A 1 196 ? 4.801 5.195 8.310 1.00 84.38 196 LYS A C 1
ATOM 1504 O O . LYS A 1 196 ? 4.017 6.104 8.036 1.00 84.38 196 LYS A O 1
ATOM 1509 N N . PHE A 1 197 ? 5.032 4.820 9.567 1.00 85.25 197 PHE A N 1
ATOM 1510 C CA . PHE A 1 197 ? 4.262 5.285 10.722 1.00 85.25 197 PHE A CA 1
ATOM 1511 C C . PHE A 1 197 ? 4.224 6.813 10.848 1.00 85.25 197 PHE A C 1
ATOM 1513 O O . PHE A 1 197 ? 3.190 7.397 11.172 1.00 85.25 197 PHE A O 1
ATOM 1520 N N . LEU A 1 198 ? 5.328 7.495 10.520 1.00 85.88 198 LEU A N 1
ATOM 1521 C CA . LEU A 1 198 ? 5.386 8.957 10.573 1.00 85.88 198 LEU A CA 1
ATOM 1522 C C . LEU A 1 198 ? 4.369 9.621 9.629 1.00 85.88 198 LEU A C 1
ATOM 1524 O O . LEU A 1 198 ? 3.836 10.684 9.948 1.00 85.88 198 LEU A O 1
ATOM 1528 N N . TRP A 1 199 ? 4.074 9.000 8.485 1.00 86.62 199 TRP A N 1
ATOM 1529 C CA . TRP A 1 199 ? 3.034 9.479 7.575 1.00 86.62 199 TRP A CA 1
ATOM 1530 C C . TRP A 1 199 ? 1.639 9.294 8.165 1.00 86.62 199 TRP A C 1
ATOM 1532 O O . TRP A 1 199 ? 0.818 10.201 8.047 1.00 86.62 199 TRP A O 1
ATOM 1542 N N . MET A 1 200 ? 1.399 8.179 8.864 1.00 87.00 200 MET A N 1
ATOM 1543 C CA . MET A 1 200 ? 0.131 7.925 9.555 1.00 87.00 200 MET A CA 1
ATOM 1544 C C . MET A 1 200 ? -0.165 9.015 10.587 1.00 87.00 200 MET A C 1
ATOM 1546 O O . MET A 1 200 ? -1.256 9.585 10.593 1.00 87.00 200 MET A O 1
ATOM 1550 N N . VAL A 1 201 ? 0.841 9.369 11.393 1.00 86.44 201 VAL A N 1
ATOM 1551 C CA . VAL A 1 201 ? 0.741 10.434 12.401 1.00 86.44 201 VAL A CA 1
ATOM 1552 C C . VAL A 1 201 ? 0.475 11.791 11.752 1.00 86.44 201 VAL A C 1
ATOM 1554 O O . VAL A 1 201 ? -0.419 12.500 12.195 1.00 86.44 201 VAL A O 1
ATOM 1557 N N . ARG A 1 202 ? 1.202 12.151 10.685 1.00 86.88 202 ARG A N 1
ATOM 1558 C CA . ARG A 1 202 ? 1.041 13.455 10.014 1.00 86.88 202 ARG A CA 1
ATOM 1559 C C . ARG A 1 202 ? -0.342 13.643 9.395 1.00 86.88 202 ARG A C 1
ATOM 1561 O O . ARG A 1 202 ? -0.906 14.728 9.491 1.00 86.88 202 ARG A O 1
ATOM 1568 N N . ILE A 1 203 ? -0.884 12.605 8.756 1.00 86.44 203 ILE A N 1
ATOM 1569 C CA . ILE A 1 203 ? -2.223 12.662 8.150 1.00 86.44 203 ILE A CA 1
ATOM 1570 C C . ILE A 1 203 ? -3.283 12.792 9.248 1.00 86.44 203 ILE A C 1
ATOM 1572 O O . ILE A 1 203 ? -4.192 13.613 9.144 1.00 86.44 203 ILE A O 1
ATOM 1576 N N . ALA A 1 204 ? -3.133 12.031 10.331 1.00 86.69 204 ALA A N 1
ATOM 1577 C CA . ALA A 1 204 ? -4.060 12.075 11.447 1.00 86.69 204 ALA A CA 1
ATOM 1578 C C . ALA A 1 204 ? -3.980 13.400 12.237 1.00 86.69 204 ALA A C 1
ATOM 1580 O O . ALA A 1 204 ? -5.011 13.925 12.652 1.00 86.69 204 ALA A O 1
ATOM 1581 N N . GLU A 1 205 ? -2.787 13.981 12.401 1.00 84.81 205 GLU A N 1
ATOM 1582 C CA . GLU A 1 205 ? -2.580 15.300 13.017 1.00 84.81 205 GLU A CA 1
ATOM 1583 C C . GLU A 1 205 ? -3.217 16.424 12.186 1.00 84.81 205 GLU A C 1
ATOM 1585 O O . GLU A 1 205 ? -3.780 17.357 12.758 1.00 84.81 205 GLU A O 1
ATOM 1590 N N . GLY A 1 206 ? -3.176 16.318 10.852 1.00 82.94 206 GLY A N 1
ATOM 1591 C CA . GLY A 1 206 ? -3.779 17.298 9.946 1.00 82.94 206 GLY A CA 1
ATOM 1592 C C . GLY A 1 206 ? -5.289 17.468 10.147 1.00 82.94 206 GLY A C 1
ATOM 1593 O O . GLY A 1 206 ? -5.781 18.594 10.145 1.00 82.94 206 GLY A O 1
ATOM 1594 N N . GLU A 1 207 ? -6.011 16.369 10.377 1.00 84.25 207 GLU A N 1
ATOM 1595 C CA . GLU A 1 207 ? -7.470 16.378 10.584 1.00 84.25 207 GLU A CA 1
ATOM 1596 C C . GLU A 1 207 ? -7.862 16.468 12.074 1.00 84.25 207 GLU A C 1
ATOM 1598 O O . GLU A 1 207 ? -8.859 17.102 12.426 1.00 84.25 207 GLU A O 1
ATOM 1603 N N . HIS A 1 208 ? -7.069 15.881 12.983 1.00 80.06 208 HIS A N 1
ATOM 1604 C CA . HIS A 1 208 ? -7.361 15.803 14.423 1.00 80.06 208 HIS A CA 1
ATOM 1605 C C . HIS A 1 208 ? -6.222 16.360 15.312 1.00 80.06 208 HIS A C 1
ATOM 1607 O O . HIS A 1 208 ? -5.682 15.652 16.171 1.00 80.06 208 HIS A O 1
ATOM 1613 N N . PRO A 1 209 ? -5.903 17.667 15.223 1.00 69.81 209 PRO A N 1
ATOM 1614 C CA . PRO A 1 209 ? -4.722 18.267 15.865 1.00 69.81 209 PRO A CA 1
ATOM 1615 C C . PRO A 1 209 ? -4.784 18.340 17.402 1.00 69.81 209 PRO A C 1
ATOM 1617 O O . PRO A 1 209 ? -3.794 18.639 18.072 1.00 69.81 209 PRO A O 1
ATOM 1620 N N . LYS A 1 210 ? -5.962 18.136 18.003 1.00 69.31 210 LYS A N 1
ATOM 1621 C CA . LYS A 1 210 ? -6.152 18.239 19.462 1.00 69.31 210 LYS A CA 1
ATOM 1622 C C . LYS A 1 210 ? -5.827 16.945 20.203 1.00 69.31 210 LYS A C 1
ATOM 1624 O O . LYS A 1 210 ? -5.537 17.009 21.394 1.00 69.31 210 LYS A O 1
ATOM 1629 N N . GLU A 1 211 ? -5.872 15.812 19.512 1.00 66.19 211 GLU A N 1
ATOM 1630 C CA . GLU A 1 211 ? -5.811 14.481 20.122 1.00 66.19 211 GLU A CA 1
ATOM 1631 C C . GLU A 1 211 ? -4.448 13.811 19.914 1.00 66.19 211 GLU A C 1
ATOM 1633 O O . GLU A 1 211 ? -3.993 13.049 20.762 1.00 66.19 211 GLU A O 1
ATOM 1638 N N . ILE A 1 212 ? -3.737 14.175 18.844 1.00 62.16 212 ILE A N 1
ATOM 1639 C CA . ILE A 1 212 ? -2.418 13.635 18.510 1.00 62.16 212 ILE A CA 1
ATOM 1640 C C . ILE A 1 212 ? -1.369 14.697 18.823 1.00 62.16 212 ILE A C 1
ATOM 1642 O O . ILE A 1 212 ? -0.999 15.494 17.971 1.00 62.16 212 ILE A O 1
ATOM 1646 N N . LYS A 1 213 ? -0.912 14.757 20.078 1.00 50.19 213 LYS A N 1
ATOM 1647 C CA . LYS A 1 213 ? 0.190 15.661 20.468 1.00 50.19 213 LYS A CA 1
ATOM 1648 C C . LYS A 1 213 ? 1.478 14.942 20.838 1.00 50.19 213 LYS A C 1
ATOM 1650 O O . LYS A 1 213 ? 2.546 15.528 20.712 1.00 50.19 213 LYS A O 1
ATOM 1655 N N . VAL A 1 214 ? 1.409 13.692 21.295 1.00 46.34 214 VAL A N 1
ATOM 1656 C CA . VAL A 1 214 ? 2.588 12.957 21.770 1.00 46.34 214 VAL A CA 1
ATOM 1657 C C . VAL A 1 214 ? 2.337 11.450 21.665 1.00 46.34 214 VAL A C 1
ATOM 1659 O O . VAL A 1 214 ? 1.816 10.850 22.594 1.00 46.34 214 VAL A O 1
ATOM 1662 N N . CYS A 1 215 ? 2.721 10.814 20.557 1.00 47.72 215 CYS A N 1
ATOM 1663 C CA . CYS A 1 215 ? 2.845 9.344 20.530 1.00 47.72 215 CYS A CA 1
ATOM 1664 C C . CYS A 1 215 ? 4.167 8.854 19.916 1.00 47.72 215 CYS A C 1
ATOM 1666 O O . CYS A 1 215 ? 4.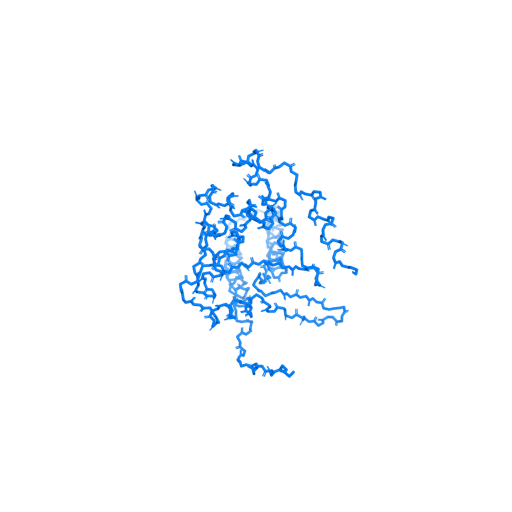622 7.754 20.221 1.00 47.72 215 CYS A O 1
ATOM 1668 N N . PHE A 1 216 ? 4.883 9.713 19.176 1.00 40.97 216 PHE A N 1
ATOM 1669 C CA . PHE A 1 216 ? 6.192 9.368 18.607 1.00 40.97 216 PHE A CA 1
ATOM 1670 C C . PHE A 1 216 ? 7.233 8.993 19.679 1.00 40.97 216 PHE A C 1
ATOM 1672 O O . PHE A 1 216 ? 8.042 8.094 19.472 1.00 40.97 216 PHE A O 1
ATOM 1679 N N . MET A 1 217 ? 7.189 9.630 20.857 1.00 35.25 217 MET A N 1
ATOM 1680 C CA . MET A 1 217 ? 8.156 9.354 21.930 1.00 35.25 217 MET A CA 1
ATOM 1681 C C . MET A 1 217 ? 7.769 8.165 22.826 1.00 35.25 217 MET A C 1
ATOM 1683 O O . MET A 1 217 ? 8.630 7.612 23.506 1.00 35.25 217 MET A O 1
ATOM 1687 N N . LEU A 1 218 ? 6.499 7.744 22.826 1.00 42.41 218 LEU A N 1
ATOM 1688 C CA . LEU A 1 218 ? 6.013 6.654 23.680 1.00 42.41 218 LEU A CA 1
ATOM 1689 C C . LEU A 1 218 ? 6.086 5.291 22.984 1.00 42.41 218 LEU A C 1
ATOM 1691 O O . LEU A 1 218 ? 6.463 4.318 23.630 1.00 42.41 218 LEU A O 1
ATOM 1695 N N . LEU A 1 219 ? 5.834 5.217 21.674 1.00 42.47 219 LEU A N 1
ATOM 1696 C CA . LEU A 1 219 ? 5.782 3.935 20.959 1.00 42.47 219 LEU A CA 1
ATOM 1697 C C . LEU A 1 219 ? 7.178 3.314 20.753 1.00 42.47 219 LEU A C 1
ATOM 1699 O O . LEU A 1 219 ? 7.354 2.116 20.969 1.00 42.47 219 LEU A O 1
ATOM 1703 N N . VAL A 1 220 ? 8.208 4.134 20.491 1.00 38.84 220 VAL A N 1
ATOM 1704 C CA . VAL A 1 220 ? 9.613 3.672 20.460 1.00 38.84 220 VAL A CA 1
ATOM 1705 C C . VAL A 1 220 ? 10.070 3.183 2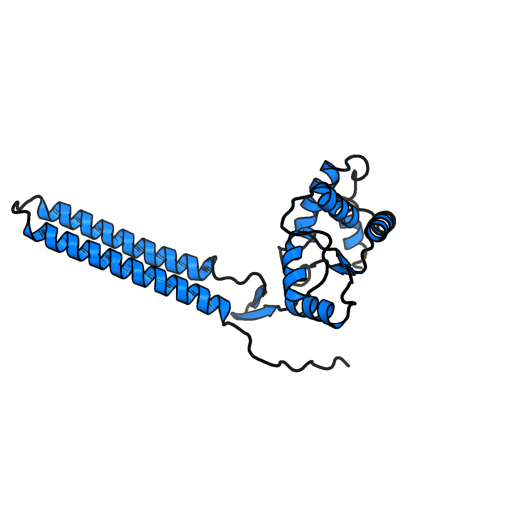1.840 1.00 38.84 220 VAL A C 1
ATOM 1707 O O . VAL A 1 220 ? 10.821 2.216 21.938 1.00 38.84 220 VAL A O 1
ATOM 1710 N N . SER A 1 221 ? 9.598 3.806 22.926 1.00 30.12 221 SER A N 1
ATOM 1711 C CA . SER A 1 221 ? 9.956 3.385 24.286 1.00 30.12 221 SER A CA 1
ATOM 1712 C C . SER A 1 221 ? 9.202 2.127 24.738 1.00 30.12 221 SER A C 1
ATOM 1714 O O . SER A 1 221 ? 9.759 1.348 25.506 1.00 30.12 221 SER A O 1
ATOM 1716 N N . PHE A 1 222 ? 7.978 1.904 24.248 1.00 32.59 222 PHE A N 1
ATOM 1717 C CA . PHE A 1 222 ? 7.170 0.723 24.564 1.00 32.59 222 PHE A CA 1
ATOM 1718 C C . PHE A 1 222 ? 7.655 -0.517 23.797 1.00 32.59 222 PHE A C 1
ATOM 1720 O O . PHE A 1 222 ? 7.964 -1.531 24.414 1.00 32.59 222 PHE A O 1
ATOM 1727 N N . MET A 1 223 ? 7.888 -0.402 22.482 1.00 37.25 223 MET A N 1
ATOM 1728 C CA . MET A 1 223 ? 8.393 -1.523 21.672 1.00 37.25 223 MET A CA 1
ATOM 1729 C C . MET A 1 223 ? 9.775 -2.030 22.112 1.00 37.25 223 MET A C 1
ATOM 1731 O O . MET A 1 223 ? 10.051 -3.219 21.999 1.00 37.25 223 MET A O 1
ATOM 1735 N N . PHE A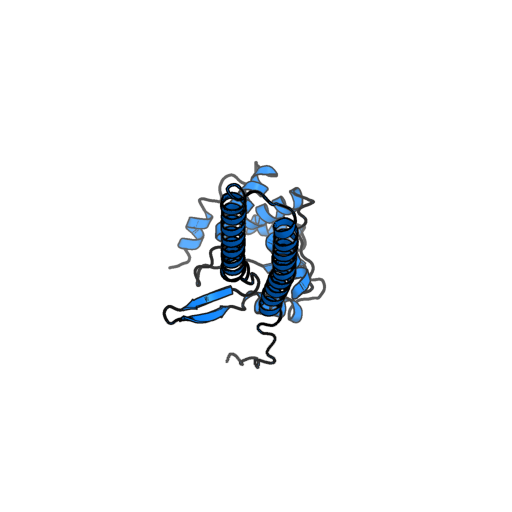 1 224 ? 10.647 -1.160 22.636 1.00 35.69 224 PHE A N 1
ATOM 1736 C CA . PHE A 1 224 ? 11.948 -1.581 23.174 1.00 35.69 224 PHE A CA 1
ATOM 1737 C C . PHE A 1 224 ? 11.903 -2.048 24.637 1.00 35.69 224 PHE A C 1
ATOM 1739 O O . PHE A 1 224 ? 12.871 -2.656 25.098 1.00 35.69 224 PHE A O 1
ATOM 1746 N N . LYS A 1 225 ? 10.824 -1.774 25.384 1.00 33.50 225 LYS A N 1
ATOM 1747 C CA . LYS A 1 225 ? 10.683 -2.237 26.774 1.00 33.50 225 LYS A CA 1
ATOM 1748 C C . LYS A 1 225 ? 10.207 -3.683 26.874 1.00 33.50 225 LYS A C 1
ATOM 1750 O O . LYS A 1 225 ? 10.662 -4.367 27.782 1.00 33.50 225 LYS A O 1
ATOM 1755 N N . ASP A 1 226 ? 9.397 -4.146 25.927 1.00 34.09 226 ASP A N 1
ATOM 1756 C CA . ASP A 1 226 ? 8.849 -5.513 25.924 1.00 34.09 226 ASP A CA 1
ATOM 1757 C C . ASP A 1 226 ? 9.757 -6.544 25.221 1.00 34.09 226 ASP A C 1
ATOM 1759 O O . ASP A 1 226 ? 9.386 -7.701 25.040 1.00 34.09 226 ASP A O 1
ATOM 1763 N N . LEU A 1 227 ? 10.974 -6.138 24.838 1.00 35.56 227 LEU A N 1
ATOM 1764 C CA . LEU A 1 227 ? 11.992 -6.977 24.189 1.00 35.56 227 LEU A CA 1
ATOM 1765 C C . LEU A 1 227 ? 13.124 -7.409 25.146 1.00 35.56 227 LEU A C 1
ATOM 1767 O O . LEU A 1 227 ? 14.252 -7.661 24.714 1.00 35.56 227 LEU A O 1
ATOM 1771 N N . LYS A 1 228 ? 12.832 -7.509 26.448 1.00 32.38 228 LYS A N 1
ATOM 1772 C CA . LYS A 1 228 ? 13.705 -8.131 27.455 1.00 32.38 228 LYS A CA 1
ATOM 1773 C C . LYS A 1 228 ? 12.968 -9.154 28.301 1.00 32.38 228 LYS A C 1
ATOM 1775 O O . LYS A 1 228 ? 11.868 -8.821 28.784 1.00 32.38 228 LYS A O 1
#

Secondary structure (DSSP, 8-state):
------------SHHHHHHHHHHHHHHHHHHHHHHHHHHHHHHHHHHT---TTHHHHHHHHHHHHHHHHHHHHHHHHHHIIIII---SSSEEEE-TTS-EEEE-HHHHHHHHHHHHS-TT-EEE--GGGHHHIIIII--EESS-TT---HHHHHHHHHHHHS-HHHHHHHHHHTT--EE-----TTTT-TTSHHHHHHHHHHHHHHH-TTT-SS-HHHHHHHHHHS--

Sequence (228 aa):
MYDKVPKKGKVELGVSVVGVSVCVVFVLSNLSLCVLLFVLETSAASEAAEDGVGVNSRSLVSVVLVLFLLMFVVHATYVTSNAYSHPSVVLQSSNSHGDRIIMDDFREAYHWLRENTADDARIMSWWDYGYQIAGMANRTTLVDNNTWNNSHIALVGKAMSSNESAAYEIMHALDVDYVLVIFGGVIGYSGDDINKFLWMVRIAEGEHPKEIKVCFMLLVSFMFKDLK

InterPro domains:
  IPR003674 Oligosaccharyl transferase, STT3 subunit [PTHR13872] (53-213)
  IPR048999 STT3/PglB/AglB, core domain [PF21436] (123-179)

Organism: Strongylus vulgaris (NCBI:txid40348)

pLDDT: mean 70.03, std 18.03, range [29.73, 92.25]

Radius of gyration: 27.44 Å; chains: 1; bounding box: 52×49×83 Å